Protein AF-A0A816EEU8-F1 (afdb_monomer)

Sequence (190 aa):
MITEEEISTEFSPQDNNNITINNNNDEKDQRRLSLLNDANYGIILCFLEKFRTILDLPKYSFQRLEDHLINYQERIPPRLIDFHFILLKRLSLAKNTQRDKFDSIITRFASRFDLNDADHLTT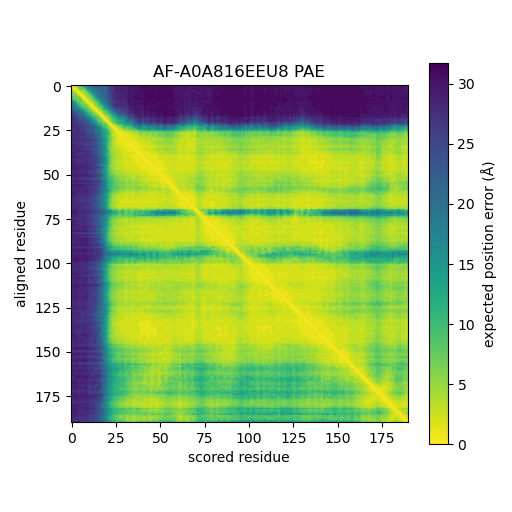TGYLQAEINVKIRILKNLLESHFDLNQTFTKTLADKSAREIKSIALGRDRFGVSYWLFVDTNCFVRL

Foldseek 3Di:
DDDDDDDDDDDDDDDPPDPDPPPVVVLLVVLLVVLLPDVLNVLVLLLCVQCCVVLVQDDDWPVNVSCQLRDLDPDRPVVVLVRLLSLCVLLVQCVPPDSVCSLVSLLVQLCVPDPVLSVQCVVQNSSRDRSVSVSVSSSVSSVVCCPRRPSSVVVVVPDDPVSRDQDFPDADPVRDTHHWRATPVRDIRD

InterPro domains:
  IPR028938 Remodeling and spacing factor 1-like [PTHR14296] (32-190)

Radius of gyration: 24.95 Å; Cα contacts (8 Å, |Δi|>4): 145; chains: 1; bounding box: 110×29×47 Å

Nearest PDB structures (foldseek):
  6dfk-assembly2_L  TM=2.050E-01  e=3.075E+00  Plasmodium falciparum 3D7

Solvent-accessible surface area (backbone atoms only — not comparable to full-atom values): 11776 Å² total; per-residue (Å²): 136,86,92,84,84,89,85,89,82,91,80,80,91,84,82,92,80,89,87,73,75,63,65,66,54,53,55,52,50,52,50,51,52,52,49,70,70,32,68,54,45,55,53,42,51,56,47,53,73,68,42,26,74,80,64,70,52,78,94,73,53,60,69,61,51,51,49,61,59,68,55,80,56,102,57,70,52,67,68,60,53,51,54,52,48,54,54,34,34,65,55,62,76,39,76,87,62,62,78,92,48,47,54,64,53,51,29,61,53,31,50,76,79,36,58,68,57,16,52,50,30,72,74,54,30,69,68,68,44,55,59,68,54,56,40,50,47,52,35,52,57,58,55,46,38,66,77,61,19,64,71,54,38,52,62,51,71,78,49,55,70,75,73,71,50,84,75,59,75,46,61,53,99,86,66,54,70,40,49,75,48,73,38,95,85,70,50,76,49,108

Organism: NCBI:txid433720

Mean predicted aligned error: 9.6 Å

Secondary structure (DSSP, 8-state):
-----------------SSSSHHHHHHHHHHHHHHHH-HHHHHHHHHHHHHTTTTT-----HHHHHHHHH---SS--HHHHHHHHHHHHHTTSSTT--GGGHHHHHHHHHTTT-HHHHHHHHHHHHHHS-HHHHHHHHHHHHHHHHHH-HHHHHHHHTS-HHHHSPPPSEE-TT--EE--EE-TT--EE-

pLDDT: mean 83.69, std 16.94, range [29.53, 96.81]

Structure (mmCIF, N/CA/C/O backbone):
data_AF-A0A816EEU8-F1
#
_entry.id   AF-A0A816EEU8-F1
#
loop_
_atom_site.group_PDB
_atom_site.id
_atom_site.type_symbol
_atom_site.label_atom_id
_atom_site.label_alt_id
_atom_site.label_comp_id
_atom_site.label_asym_id
_atom_site.label_entity_id
_atom_site.label_seq_id
_atom_site.pdbx_PDB_ins_code
_atom_site.Cartn_x
_atom_site.Cartn_y
_atom_site.Cartn_z
_atom_site.occupancy
_atom_site.B_iso_or_equiv
_atom_site.auth_seq_id
_atom_site.auth_comp_id
_atom_site.auth_asym_id
_atom_site.auth_atom_id
_atom_site.pdbx_PDB_model_num
ATOM 1 N N . MET A 1 1 ? -90.067 9.837 12.552 1.00 34.84 1 MET A N 1
ATOM 2 C CA . MET A 1 1 ? -90.304 8.410 12.828 1.00 34.84 1 MET A CA 1
ATOM 3 C C . MET A 1 1 ? -89.026 7.684 12.413 1.00 34.84 1 MET A C 1
ATOM 5 O O . MET A 1 1 ? -88.821 7.582 11.217 1.00 34.84 1 MET A O 1
ATOM 9 N N . ILE A 1 2 ? -88.194 7.312 13.412 1.00 35.53 2 ILE A N 1
ATOM 10 C CA . ILE A 1 2 ? -87.097 6.297 13.419 1.00 35.53 2 ILE A CA 1
ATOM 11 C C . ILE A 1 2 ? -85.857 6.647 12.543 1.00 35.53 2 ILE A C 1
ATOM 13 O O . ILE A 1 2 ? -85.990 6.669 11.329 1.00 35.53 2 ILE A O 1
ATOM 17 N N . THR A 1 3 ? -84.742 7.226 13.038 1.00 41.31 3 THR A N 1
ATOM 18 C CA . THR A 1 3 ? -83.569 6.754 13.851 1.00 41.31 3 THR A CA 1
ATOM 19 C C . THR A 1 3 ? -82.636 5.736 13.184 1.00 41.31 3 THR A C 1
ATOM 21 O O . THR A 1 3 ? -83.101 4.649 12.881 1.00 41.31 3 THR A O 1
ATOM 24 N N . GLU A 1 4 ? -81.340 6.078 13.091 1.00 36.84 4 GLU A N 1
ATOM 25 C CA . GLU A 1 4 ? -80.133 5.209 13.097 1.00 36.84 4 GLU A CA 1
ATOM 26 C C . GLU A 1 4 ? -78.914 6.163 13.240 1.00 36.84 4 GLU A C 1
ATOM 28 O O . GLU A 1 4 ? -78.708 7.017 12.382 1.00 36.84 4 GLU A O 1
ATOM 33 N N . GLU A 1 5 ? -78.401 6.423 14.448 1.00 37.78 5 GLU A N 1
ATOM 34 C CA . GLU A 1 5 ? -77.335 5.729 15.211 1.00 37.78 5 GLU A CA 1
ATOM 35 C C . GLU A 1 5 ? -75.900 5.854 14.648 1.00 37.78 5 GLU A C 1
ATOM 37 O O . GLU A 1 5 ? -75.622 5.598 13.481 1.00 37.78 5 GLU A O 1
ATOM 42 N N . GLU A 1 6 ? -75.006 6.310 15.534 1.00 42.06 6 GLU A N 1
ATOM 43 C CA . GLU A 1 6 ? -73.567 6.554 15.373 1.00 42.06 6 GLU A CA 1
ATOM 44 C C . GLU A 1 6 ? -72.758 5.266 15.133 1.00 42.06 6 GLU A C 1
ATOM 46 O O . GLU A 1 6 ? -73.161 4.205 15.591 1.00 42.06 6 GLU A O 1
ATOM 51 N N . ILE A 1 7 ? -71.562 5.386 14.533 1.00 35.53 7 ILE A N 1
ATOM 52 C CA . ILE A 1 7 ? -70.296 4.801 15.033 1.00 35.53 7 ILE A CA 1
ATOM 53 C C . ILE A 1 7 ? -69.118 5.510 14.342 1.00 35.53 7 ILE A C 1
ATOM 55 O O . ILE A 1 7 ? -68.983 5.537 13.120 1.00 35.53 7 ILE A O 1
ATOM 59 N N . SER A 1 8 ? -68.254 6.086 15.169 1.00 38.91 8 SER A N 1
ATOM 60 C CA . SER A 1 8 ? -66.942 6.654 14.870 1.00 38.91 8 SER A CA 1
ATOM 61 C C . SER A 1 8 ? -65.874 5.558 14.802 1.00 38.91 8 SER A C 1
ATOM 63 O O . SER A 1 8 ? -65.833 4.689 15.671 1.00 38.91 8 SER A O 1
ATOM 65 N N . THR A 1 9 ? -64.935 5.625 13.851 1.00 32.19 9 THR A N 1
ATOM 66 C CA . THR A 1 9 ? -63.569 5.104 14.068 1.00 32.19 9 THR A CA 1
ATOM 67 C C . THR A 1 9 ? -62.560 5.753 13.118 1.00 32.19 9 THR A C 1
ATOM 69 O O . THR A 1 9 ? -62.764 5.820 11.909 1.00 32.19 9 THR A O 1
ATOM 72 N N . GLU A 1 10 ? -61.479 6.260 13.705 1.00 37.38 10 GLU A N 1
ATOM 73 C CA . GLU A 1 10 ? -60.307 6.866 13.072 1.00 37.38 10 GLU A CA 1
ATOM 74 C C . GLU A 1 10 ? -59.596 5.901 12.108 1.00 37.38 10 GLU A C 1
ATOM 76 O O . GLU A 1 10 ? -59.421 4.722 12.418 1.00 37.38 10 GLU A O 1
ATOM 81 N N . PHE A 1 11 ? -59.082 6.413 10.984 1.00 29.53 11 PHE A N 1
ATOM 82 C CA . PHE A 1 11 ? -58.001 5.747 10.254 1.00 29.53 11 PHE A CA 1
ATOM 83 C C . PHE A 1 11 ? -56.916 6.762 9.886 1.00 29.53 11 PHE A C 1
ATOM 85 O O . PHE A 1 11 ? -57.108 7.667 9.075 1.00 29.53 11 PHE A O 1
ATOM 92 N N . SER A 1 12 ? -55.785 6.619 10.568 1.00 31.69 12 SER A N 1
ATOM 93 C CA . SER A 1 12 ? -54.560 7.397 10.404 1.00 31.69 12 SER A CA 1
ATOM 94 C C . SER A 1 12 ? -53.861 7.039 9.083 1.00 31.69 12 SER A C 1
ATOM 96 O O . SER A 1 12 ? -53.808 5.853 8.750 1.00 31.69 12 SER A O 1
ATOM 98 N N . PRO A 1 13 ? -53.272 7.989 8.334 1.00 36.00 13 PRO A N 1
ATOM 99 C CA . PRO A 1 13 ? -52.391 7.649 7.228 1.00 36.00 13 PRO A CA 1
ATOM 100 C C . PRO A 1 13 ? -50.996 7.317 7.778 1.00 36.00 13 PRO A C 1
ATOM 102 O O . PRO A 1 13 ? -50.166 8.196 8.005 1.00 36.00 13 PRO A O 1
ATOM 105 N N . GLN A 1 14 ? -50.737 6.029 8.001 1.00 43.41 14 GLN A N 1
ATOM 106 C CA . GLN A 1 14 ? -49.378 5.493 8.003 1.00 43.41 14 GLN A CA 1
ATOM 107 C C . GLN A 1 14 ? -49.016 5.161 6.557 1.00 43.41 14 GLN A C 1
ATOM 109 O O . GLN A 1 14 ? -49.711 4.364 5.943 1.00 43.41 14 GLN A O 1
ATOM 114 N N . ASP A 1 15 ? -47.980 5.815 6.028 1.00 35.22 15 ASP A N 1
ATOM 115 C CA . ASP A 1 15 ? -46.942 5.198 5.185 1.00 35.22 15 ASP A CA 1
ATOM 116 C C . ASP A 1 15 ? -45.857 6.242 4.875 1.00 35.22 15 ASP A C 1
ATOM 118 O O . ASP A 1 15 ? -45.647 6.692 3.750 1.00 35.22 15 ASP A O 1
ATOM 122 N N . ASN A 1 16 ? -45.145 6.648 5.929 1.00 43.22 16 ASN A N 1
ATOM 123 C CA . ASN A 1 16 ? -43.887 7.383 5.829 1.00 43.22 16 ASN A CA 1
ATOM 124 C C . ASN A 1 16 ? -42.737 6.370 5.908 1.00 43.22 16 ASN A C 1
ATOM 126 O O . ASN A 1 16 ? -42.118 6.202 6.950 1.00 43.22 16 ASN A O 1
ATOM 130 N N . ASN A 1 17 ? -42.466 5.660 4.816 1.00 47.38 17 ASN A N 1
ATOM 131 C CA . ASN A 1 17 ? -41.278 4.815 4.693 1.00 47.38 17 ASN A CA 1
ATOM 132 C C . ASN A 1 17 ? -40.818 4.820 3.238 1.00 47.38 17 ASN A C 1
ATOM 134 O O . ASN A 1 17 ? -41.269 3.972 2.481 1.00 47.38 17 ASN A O 1
ATOM 138 N N . ASN A 1 18 ? -39.970 5.785 2.845 1.00 48.00 18 ASN A N 1
ATOM 139 C CA . ASN A 1 18 ? -39.032 5.650 1.709 1.00 48.00 18 ASN A CA 1
ATOM 140 C C . ASN A 1 18 ? -38.071 6.849 1.520 1.00 48.00 18 ASN A C 1
ATOM 142 O O . ASN A 1 18 ? -37.819 7.273 0.397 1.00 48.00 18 ASN A O 1
ATOM 146 N N . ILE A 1 19 ? -37.481 7.408 2.588 1.00 43.41 19 ILE A N 1
ATOM 147 C CA . ILE A 1 19 ? -36.414 8.428 2.446 1.00 43.41 19 ILE A CA 1
ATOM 148 C C . ILE A 1 19 ? -35.339 8.242 3.529 1.00 43.41 19 ILE A C 1
ATOM 150 O O . ILE A 1 19 ? -35.184 9.061 4.428 1.00 43.41 19 ILE A O 1
ATOM 154 N N . THR A 1 20 ? -34.599 7.132 3.512 1.00 43.56 20 THR A N 1
ATOM 155 C CA . THR A 1 20 ? -33.379 7.004 4.352 1.00 43.56 20 THR A CA 1
ATOM 156 C C . THR A 1 20 ? -32.271 6.162 3.704 1.00 43.56 20 THR A C 1
ATOM 158 O O . THR A 1 20 ? -31.130 6.200 4.147 1.00 43.56 20 THR A O 1
ATOM 161 N N . ILE A 1 21 ? -32.545 5.448 2.607 1.00 49.25 21 ILE A N 1
ATOM 162 C CA . ILE A 1 21 ? -31.581 4.502 2.014 1.00 49.25 21 ILE A CA 1
ATOM 163 C C . ILE A 1 21 ? -30.596 5.180 1.032 1.00 49.25 21 ILE A C 1
ATOM 165 O O . ILE A 1 21 ? -29.512 4.651 0.802 1.00 49.25 21 ILE A O 1
ATOM 169 N N . ASN A 1 22 ? -30.900 6.376 0.511 1.00 54.47 22 ASN A N 1
ATOM 170 C CA . ASN A 1 22 ? -30.077 7.007 -0.537 1.00 54.47 22 ASN A CA 1
ATOM 171 C C . ASN A 1 22 ? -28.782 7.665 -0.017 1.00 54.47 22 ASN A C 1
ATOM 173 O O . ASN A 1 22 ? -27.733 7.504 -0.633 1.00 54.47 22 ASN A O 1
ATOM 177 N N . ASN A 1 23 ? -28.803 8.293 1.164 1.00 60.94 23 ASN A N 1
ATOM 178 C CA . ASN A 1 23 ? -27.672 9.110 1.636 1.00 60.94 23 ASN A CA 1
ATOM 179 C C . ASN A 1 23 ? -26.372 8.315 1.875 1.00 60.94 23 ASN A C 1
ATOM 181 O O . ASN A 1 23 ? -25.281 8.812 1.604 1.00 60.94 23 ASN A O 1
ATOM 185 N N . ASN A 1 24 ? -26.473 7.073 2.361 1.00 64.62 24 ASN A N 1
ATOM 186 C CA . ASN A 1 24 ? -25.295 6.267 2.707 1.00 64.62 24 ASN A CA 1
ATOM 187 C C . ASN A 1 24 ? -24.558 5.726 1.472 1.00 64.62 24 ASN A C 1
ATOM 189 O O . ASN A 1 24 ? -23.343 5.521 1.516 1.00 64.62 24 ASN A O 1
ATOM 193 N N . ASN A 1 25 ? -25.285 5.470 0.381 1.00 73.81 25 ASN A N 1
ATOM 194 C CA . ASN A 1 25 ? -24.682 5.005 -0.866 1.00 73.81 25 ASN A CA 1
ATOM 195 C C . ASN A 1 25 ? -23.964 6.159 -1.574 1.00 73.81 25 ASN A C 1
ATOM 197 O O . ASN A 1 25 ? -22.818 5.990 -1.986 1.00 73.81 25 ASN A O 1
ATOM 201 N N . ASP A 1 26 ? -24.573 7.346 -1.586 1.00 79.38 26 ASP A N 1
ATOM 202 C CA . ASP A 1 26 ? -23.989 8.541 -2.196 1.00 79.38 26 ASP A CA 1
ATOM 203 C C . ASP A 1 26 ? -22.6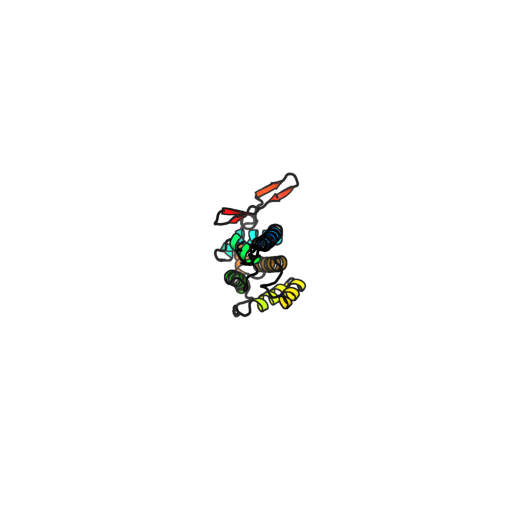66 8.951 -1.519 1.00 79.38 26 ASP A C 1
ATOM 205 O O . ASP A 1 26 ? -21.675 9.235 -2.194 1.00 79.38 26 ASP A O 1
ATOM 209 N N . GLU A 1 27 ? -22.594 8.918 -0.182 1.00 83.06 27 GLU A N 1
ATOM 210 C CA . GLU A 1 27 ? -21.359 9.225 0.561 1.00 83.06 27 GLU A CA 1
ATOM 211 C C . GLU A 1 27 ? -20.248 8.197 0.283 1.00 83.06 27 GLU A C 1
ATOM 213 O O . GLU A 1 27 ? -19.070 8.540 0.123 1.00 83.06 27 GLU A O 1
ATOM 218 N N . LYS A 1 28 ? -20.611 6.914 0.200 1.00 83.81 28 LYS A N 1
ATOM 219 C CA . LYS A 1 28 ? -19.666 5.838 -0.106 1.00 83.81 28 LYS A CA 1
ATOM 220 C C . LYS A 1 28 ? -19.107 5.971 -1.522 1.00 83.81 28 LYS A C 1
ATOM 222 O O . LYS A 1 28 ? -17.900 5.791 -1.710 1.00 83.81 28 LYS A O 1
ATOM 227 N N . ASP A 1 29 ? -19.950 6.310 -2.489 1.00 86.62 29 ASP A N 1
ATOM 228 C CA . ASP A 1 29 ? -19.544 6.513 -3.877 1.00 86.62 29 ASP A CA 1
ATOM 229 C C . ASP A 1 29 ? -18.641 7.742 -4.015 1.00 86.62 29 ASP A C 1
ATOM 231 O O . ASP A 1 29 ? -17.587 7.658 -4.647 1.00 86.62 29 ASP A O 1
ATOM 235 N N . GLN A 1 30 ? -18.952 8.844 -3.324 1.00 87.75 30 GLN A N 1
ATOM 236 C CA . GLN A 1 30 ? -18.072 10.018 -3.255 1.00 87.75 30 GLN A CA 1
ATOM 237 C C . GLN A 1 30 ? -16.694 9.681 -2.672 1.00 87.75 30 GLN A C 1
ATOM 239 O O . GLN A 1 30 ? -15.667 10.087 -3.219 1.00 87.75 30 GLN A O 1
ATOM 244 N N . ARG A 1 31 ? -16.636 8.889 -1.595 1.00 88.38 31 ARG A N 1
ATOM 245 C CA . ARG A 1 31 ? -15.360 8.430 -1.022 1.00 88.38 31 ARG A CA 1
ATOM 246 C C . ARG A 1 31 ? -14.589 7.528 -1.974 1.00 88.38 31 ARG A C 1
ATOM 248 O O . ARG A 1 31 ? -13.366 7.635 -2.046 1.00 88.38 31 ARG A O 1
ATOM 255 N N . ARG A 1 32 ? -15.282 6.658 -2.714 1.00 90.44 32 ARG A N 1
ATOM 256 C CA . ARG A 1 32 ? -14.646 5.815 -3.729 1.00 90.44 32 ARG A CA 1
ATOM 257 C C . ARG A 1 32 ? -14.065 6.655 -4.860 1.00 90.44 32 ARG A C 1
ATOM 259 O O . ARG A 1 32 ? -12.933 6.409 -5.254 1.00 90.44 32 ARG A O 1
ATOM 266 N N . LEU A 1 33 ? -14.789 7.667 -5.330 1.00 90.00 33 LEU A N 1
ATOM 267 C CA . LEU A 1 33 ? -14.281 8.613 -6.324 1.00 90.00 33 LEU A CA 1
ATOM 268 C C . LEU A 1 33 ? -13.057 9.374 -5.804 1.00 90.00 33 LEU A C 1
ATOM 270 O O . LEU A 1 33 ? -12.072 9.496 -6.526 1.00 90.00 33 LEU A O 1
ATOM 274 N N . SER A 1 34 ? -13.080 9.819 -4.545 1.00 90.88 34 SER A N 1
ATOM 275 C CA . SER A 1 34 ? -11.926 10.462 -3.904 1.00 90.88 34 SER A CA 1
ATOM 276 C C . SER A 1 34 ? -10.700 9.540 -3.872 1.00 90.88 34 SER A C 1
ATOM 278 O O . SER A 1 34 ? -9.619 9.946 -4.287 1.00 90.88 34 SER A O 1
ATOM 280 N N . LEU A 1 35 ? -10.878 8.270 -3.478 1.00 92.31 35 LEU A N 1
ATOM 281 C CA . LEU A 1 35 ? -9.816 7.256 -3.485 1.00 92.31 35 LEU A CA 1
ATOM 282 C C . LEU A 1 35 ? -9.227 7.040 -4.882 1.00 92.31 35 LEU A C 1
ATOM 284 O O . LEU A 1 35 ? -8.010 7.008 -5.035 1.00 92.31 35 LEU A O 1
ATOM 288 N N . LEU A 1 36 ? -10.086 6.852 -5.888 1.00 90.62 36 LEU A N 1
ATOM 289 C CA . LEU A 1 36 ? -9.656 6.560 -7.257 1.00 90.62 36 LEU A CA 1
ATOM 290 C C . LEU A 1 36 ? -8.943 7.752 -7.908 1.00 90.62 36 LEU A C 1
ATOM 292 O O . LEU A 1 36 ? -8.070 7.544 -8.743 1.00 90.62 36 LEU A O 1
ATOM 296 N N . ASN A 1 37 ? -9.271 8.977 -7.493 1.00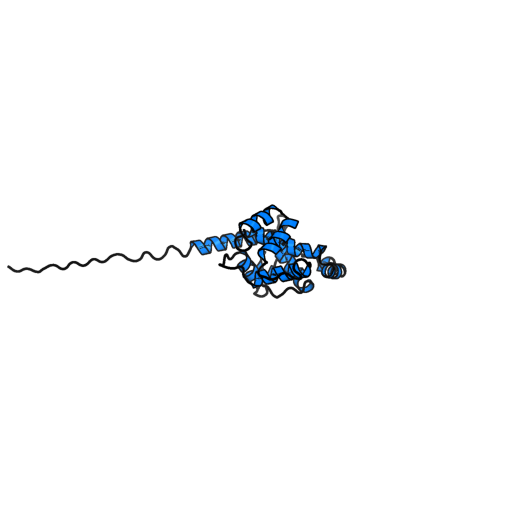 90.19 37 ASN A N 1
ATOM 297 C CA . ASN A 1 37 ? -8.620 10.196 -7.969 1.00 90.19 37 ASN A CA 1
ATOM 298 C C . ASN A 1 37 ? -7.342 10.559 -7.187 1.00 90.19 37 ASN A C 1
ATOM 300 O O . ASN A 1 37 ? -6.640 11.494 -7.577 1.00 90.19 37 ASN A O 1
ATOM 304 N N . ASP A 1 38 ? -7.016 9.857 -6.095 1.00 91.94 38 ASP A N 1
ATOM 305 C CA . ASP A 1 38 ? -5.800 10.114 -5.322 1.00 91.94 38 ASP A CA 1
ATOM 306 C C . ASP A 1 38 ? -4.573 9.491 -6.013 1.00 91.94 38 ASP A C 1
ATOM 308 O O . ASP A 1 38 ? -4.450 8.272 -6.166 1.00 91.94 38 ASP A O 1
ATOM 312 N N . ALA A 1 39 ? -3.603 10.330 -6.383 1.00 91.44 39 ALA A N 1
ATOM 313 C CA . ALA A 1 39 ? -2.357 9.890 -7.007 1.00 91.44 39 ALA A CA 1
ATOM 314 C C . ALA A 1 39 ? -1.564 8.891 -6.140 1.00 91.44 39 ALA A C 1
ATOM 316 O O . ALA A 1 39 ? -0.921 7.978 -6.667 1.00 91.44 39 ALA A O 1
ATOM 317 N N . ASN A 1 40 ? -1.630 9.012 -4.810 1.00 94.75 40 ASN A N 1
ATOM 318 C CA . ASN A 1 40 ? -0.984 8.079 -3.888 1.00 94.75 40 ASN A CA 1
ATOM 319 C C . ASN A 1 40 ? -1.585 6.676 -4.004 1.00 94.75 40 ASN A C 1
ATOM 321 O O . ASN A 1 40 ? -0.865 5.687 -3.865 1.00 94.75 40 ASN A O 1
ATOM 325 N N . TYR A 1 41 ? -2.882 6.567 -4.303 1.00 94.50 41 TYR A N 1
ATOM 326 C CA . TYR A 1 41 ? -3.511 5.275 -4.540 1.00 94.50 41 TYR A CA 1
ATOM 327 C C . TYR A 1 41 ? -2.988 4.618 -5.825 1.00 94.50 41 TYR A C 1
ATOM 329 O O . TYR A 1 41 ? -2.675 3.426 -5.822 1.00 94.50 41 TYR A O 1
ATOM 337 N N . GLY A 1 42 ? -2.762 5.397 -6.887 1.00 92.06 42 GLY A N 1
ATOM 338 C CA . GLY A 1 42 ? -2.091 4.917 -8.101 1.00 92.06 42 GLY A CA 1
ATOM 339 C C . GLY A 1 42 ? -0.684 4.360 -7.833 1.00 92.06 42 GLY A C 1
ATOM 340 O O . GLY A 1 42 ? -0.318 3.307 -8.360 1.00 92.06 42 GLY A O 1
ATOM 341 N N . ILE A 1 43 ? 0.088 5.003 -6.948 1.00 92.69 43 ILE A N 1
ATOM 342 C CA . ILE A 1 43 ? 1.408 4.509 -6.512 1.00 92.69 43 ILE A CA 1
ATOM 343 C C . ILE A 1 43 ? 1.273 3.166 -5.783 1.00 92.69 43 ILE A C 1
ATOM 345 O O . ILE A 1 43 ? 2.033 2.237 -6.062 1.00 92.69 43 ILE A O 1
ATOM 349 N N . ILE A 1 44 ? 0.282 3.033 -4.895 1.00 94.75 44 ILE A N 1
ATOM 350 C CA . ILE A 1 44 ? -0.012 1.773 -4.199 1.00 94.75 44 ILE A CA 1
ATOM 351 C C . ILE A 1 44 ? -0.329 0.664 -5.210 1.00 94.75 44 ILE A C 1
ATOM 353 O O . ILE A 1 44 ? 0.255 -0.416 -5.126 1.00 94.75 44 ILE A O 1
ATOM 357 N N . LEU A 1 45 ? -1.210 0.916 -6.183 1.00 93.31 45 LEU A N 1
ATOM 358 C CA . LEU A 1 45 ? -1.565 -0.065 -7.215 1.00 93.31 45 LEU A CA 1
ATOM 359 C C . LEU A 1 45 ? -0.342 -0.512 -8.023 1.00 93.31 45 LEU A C 1
ATOM 361 O O . LEU A 1 45 ? -0.087 -1.711 -8.145 1.00 93.31 45 LEU A O 1
ATOM 365 N N . CYS A 1 46 ? 0.454 0.449 -8.489 1.00 91.81 46 CYS A N 1
ATOM 366 C CA . CYS A 1 46 ? 1.693 0.213 -9.223 1.00 91.81 46 CYS A CA 1
ATOM 367 C C . CYS A 1 46 ? 2.677 -0.653 -8.425 1.00 91.81 46 CYS A C 1
ATOM 369 O O . CYS A 1 46 ? 3.239 -1.626 -8.939 1.00 91.81 46 CYS A O 1
ATOM 371 N N . PHE A 1 47 ? 2.840 -0.348 -7.138 1.00 93.31 47 PHE A N 1
ATOM 372 C CA . PHE A 1 47 ? 3.706 -1.115 -6.258 1.00 93.31 47 PHE A CA 1
ATOM 373 C C . PHE A 1 47 ? 3.216 -2.558 -6.098 1.00 93.31 47 PHE A C 1
ATOM 375 O O . PHE A 1 47 ? 3.998 -3.504 -6.202 1.00 93.31 47 PHE A O 1
ATOM 382 N N . LEU A 1 48 ? 1.920 -2.746 -5.845 1.00 92.62 48 LEU A N 1
ATOM 383 C CA . LEU A 1 48 ? 1.336 -4.070 -5.642 1.00 92.62 48 LEU A CA 1
ATOM 384 C C . LEU A 1 48 ? 1.368 -4.921 -6.911 1.00 92.62 48 LEU A C 1
ATOM 386 O O . LEU A 1 48 ? 1.542 -6.133 -6.821 1.00 92.62 48 LEU A O 1
ATOM 390 N N . GLU A 1 49 ? 1.231 -4.323 -8.087 1.00 90.12 49 GLU A N 1
ATOM 391 C CA . GLU A 1 49 ? 1.359 -5.052 -9.345 1.00 90.12 49 GLU A CA 1
ATOM 392 C C . GLU A 1 49 ? 2.789 -5.579 -9.548 1.00 90.12 49 GLU A C 1
ATOM 394 O O . GLU A 1 49 ? 2.983 -6.749 -9.883 1.00 90.12 49 GLU A O 1
ATOM 399 N N . LYS A 1 50 ? 3.803 -4.743 -9.293 1.00 89.50 50 LYS A N 1
ATOM 400 C CA . LYS A 1 50 ? 5.208 -5.068 -9.585 1.00 89.50 50 LYS A CA 1
ATOM 401 C C . LYS A 1 50 ? 5.907 -5.878 -8.502 1.00 89.50 50 LYS A C 1
ATOM 403 O O . LYS A 1 50 ? 6.673 -6.791 -8.807 1.00 89.50 50 LYS A O 1
ATOM 408 N N . PHE A 1 51 ? 5.676 -5.538 -7.239 1.00 91.50 51 PHE A N 1
ATOM 409 C CA . PHE A 1 51 ? 6.545 -5.962 -6.138 1.00 91.50 51 PHE A CA 1
ATOM 410 C C . PHE A 1 51 ? 5.893 -6.950 -5.181 1.00 91.50 51 PHE A C 1
ATOM 412 O O . PHE A 1 51 ? 6.578 -7.517 -4.331 1.00 91.50 51 PHE A O 1
ATOM 419 N N . ARG A 1 52 ? 4.595 -7.227 -5.326 1.00 90.56 52 ARG A N 1
ATOM 420 C CA . ARG A 1 52 ? 3.877 -8.149 -4.437 1.00 90.56 52 ARG A CA 1
ATOM 421 C C . ARG A 1 52 ? 4.498 -9.539 -4.381 1.00 90.56 52 ARG A C 1
ATOM 423 O O . ARG A 1 52 ? 4.565 -10.106 -3.298 1.00 90.56 52 ARG A O 1
ATOM 430 N N . THR A 1 53 ? 4.922 -10.095 -5.513 1.00 89.31 53 THR A N 1
ATOM 431 C CA . THR A 1 53 ? 5.533 -11.435 -5.565 1.00 89.31 53 THR A CA 1
ATOM 432 C C . THR A 1 53 ? 6.917 -11.448 -4.925 1.00 89.31 53 THR A C 1
ATOM 434 O O . THR A 1 53 ? 7.247 -12.381 -4.205 1.00 89.31 53 THR A O 1
ATOM 437 N N . ILE A 1 54 ? 7.695 -10.381 -5.114 1.00 89.56 54 ILE A N 1
ATOM 438 C CA . ILE A 1 54 ? 9.032 -10.219 -4.524 1.00 89.56 54 ILE A CA 1
ATOM 439 C C . ILE A 1 54 ? 8.924 -10.073 -3.000 1.00 89.56 54 ILE A C 1
ATOM 441 O O . ILE A 1 54 ? 9.701 -10.652 -2.245 1.00 89.56 54 ILE A O 1
ATOM 445 N N . LEU A 1 55 ? 7.917 -9.335 -2.535 1.00 88.88 55 LEU A N 1
ATOM 446 C CA . LEU A 1 55 ? 7.576 -9.207 -1.123 1.00 88.88 55 LEU A CA 1
ATOM 447 C C . LEU A 1 55 ? 6.654 -10.317 -0.627 1.00 88.88 55 LEU A C 1
ATOM 449 O O . LEU A 1 55 ? 6.131 -10.163 0.470 1.00 88.88 55 LEU A O 1
ATOM 453 N N . ASP A 1 56 ? 6.438 -11.388 -1.398 1.00 88.12 56 ASP A N 1
ATOM 454 C CA . ASP A 1 56 ? 5.615 -12.548 -1.035 1.00 88.12 56 ASP A CA 1
ATOM 455 C C . ASP A 1 56 ? 4.366 -12.149 -0.207 1.00 88.12 56 ASP A C 1
ATOM 457 O O . ASP A 1 56 ? 4.111 -12.598 0.915 1.00 88.12 56 ASP A O 1
ATOM 461 N N . LEU A 1 57 ? 3.643 -11.150 -0.731 1.00 88.94 57 LEU A N 1
ATOM 462 C CA . LEU A 1 57 ? 2.457 -10.584 -0.101 1.00 88.94 57 LEU A CA 1
ATOM 463 C C . LEU A 1 57 ? 1.225 -11.387 -0.523 1.00 88.94 57 LEU A C 1
ATOM 465 O O . LEU A 1 57 ? 1.048 -11.686 -1.712 1.00 88.94 57 LEU A O 1
ATOM 469 N N . PRO A 1 58 ? 0.298 -11.666 0.409 1.00 86.38 58 PRO A N 1
ATOM 470 C CA . PRO A 1 58 ? -0.869 -12.472 0.106 1.00 86.38 58 PRO A CA 1
ATOM 471 C C . PRO A 1 58 ? -1.729 -11.839 -0.991 1.00 86.38 58 PRO A C 1
ATOM 473 O O . PRO A 1 58 ? -1.899 -10.619 -1.047 1.00 86.38 58 PRO A O 1
ATOM 476 N N . LYS A 1 59 ? -2.335 -12.713 -1.806 1.00 85.00 59 LYS A N 1
ATOM 477 C CA . LYS A 1 59 ? -3.665 -12.564 -2.429 1.00 85.00 59 LYS A CA 1
ATOM 478 C C . LYS A 1 59 ? -4.542 -11.475 -1.789 1.00 85.00 59 LYS A C 1
ATOM 480 O O . LYS A 1 59 ? -5.083 -11.712 -0.719 1.00 85.00 59 LYS A O 1
ATOM 485 N N . TYR A 1 60 ? -4.726 -10.321 -2.406 1.00 86.81 60 TYR A N 1
ATOM 486 C CA . TYR A 1 60 ? -5.530 -9.190 -1.945 1.00 86.81 60 TYR A CA 1
ATOM 487 C C . TYR A 1 60 ? -5.922 -8.410 -3.196 1.00 86.81 60 TYR A C 1
ATOM 489 O O . TYR A 1 60 ? -5.072 -7.766 -3.811 1.00 86.81 60 TYR A O 1
ATOM 497 N N . SER A 1 61 ? -7.166 -8.617 -3.620 1.00 88.44 61 SER A N 1
ATOM 498 C CA . SER A 1 61 ? -7.802 -7.931 -4.745 1.00 88.44 61 SER A CA 1
ATOM 499 C C . SER A 1 61 ? -7.903 -6.440 -4.448 1.00 88.44 61 SER A C 1
ATOM 501 O O . SER A 1 61 ? -8.260 -6.076 -3.321 1.00 88.44 61 SER A O 1
ATOM 503 N N . PHE A 1 62 ? -7.673 -5.606 -5.453 1.00 90.75 62 PHE A N 1
ATOM 504 C CA . PHE A 1 62 ? -7.784 -4.156 -5.345 1.00 90.75 62 PHE A CA 1
ATOM 505 C C . PHE A 1 62 ? -9.185 -3.739 -4.908 1.00 90.75 62 PHE A C 1
ATOM 507 O O . PHE A 1 62 ? -9.305 -2.939 -3.991 1.00 90.75 62 PHE A O 1
ATOM 514 N N . GLN A 1 63 ? -10.233 -4.398 -5.416 1.00 89.81 63 GLN A N 1
ATOM 515 C CA . GLN A 1 63 ? -11.614 -4.088 -5.022 1.00 89.81 63 GLN A CA 1
ATOM 516 C C . GLN A 1 63 ? -11.828 -4.224 -3.509 1.00 89.81 63 GLN A C 1
ATOM 518 O O . GLN A 1 63 ? -12.347 -3.317 -2.869 1.00 89.81 63 GLN A O 1
ATOM 523 N N . ARG A 1 64 ? -11.371 -5.336 -2.917 1.00 90.50 64 ARG A N 1
ATOM 524 C CA . ARG A 1 64 ? -11.469 -5.538 -1.462 1.00 90.50 64 ARG A CA 1
ATOM 525 C C . ARG A 1 64 ? -10.586 -4.579 -0.674 1.00 90.50 64 ARG A C 1
ATOM 527 O O . ARG A 1 64 ? -10.934 -4.251 0.453 1.00 90.50 64 ARG A O 1
ATOM 534 N N . LEU A 1 65 ? -9.430 -4.191 -1.214 1.00 91.94 65 LEU A N 1
ATOM 535 C CA . LEU A 1 65 ? -8.577 -3.195 -0.572 1.00 91.94 65 LEU A CA 1
ATOM 536 C C . LEU A 1 65 ? -9.290 -1.838 -0.533 1.00 91.94 65 LEU A C 1
ATOM 538 O O . LEU A 1 65 ? -9.355 -1.241 0.533 1.00 91.94 65 LEU A O 1
ATOM 542 N N . GLU A 1 66 ? -9.874 -1.403 -1.652 1.00 92.44 66 GLU A N 1
ATOM 543 C CA . GLU A 1 66 ? -10.699 -0.189 -1.742 1.00 92.44 66 GLU A CA 1
ATOM 544 C C . GLU A 1 66 ? -11.841 -0.244 -0.725 1.00 92.44 66 GLU A C 1
ATOM 546 O O . GLU A 1 66 ? -11.983 0.658 0.095 1.00 92.44 66 GLU A O 1
ATOM 551 N N . ASP A 1 67 ? -12.596 -1.346 -0.704 1.00 91.19 67 ASP A N 1
ATOM 552 C CA . ASP A 1 67 ? -13.706 -1.523 0.232 1.00 91.19 67 ASP A CA 1
ATOM 553 C C . ASP A 1 67 ? -13.235 -1.449 1.691 1.00 91.19 67 ASP A C 1
ATOM 555 O O . ASP A 1 67 ? -13.880 -0.810 2.517 1.00 91.19 67 ASP A O 1
ATOM 559 N N . HIS A 1 68 ? -12.103 -2.065 2.036 1.00 92.19 68 HIS A N 1
ATOM 56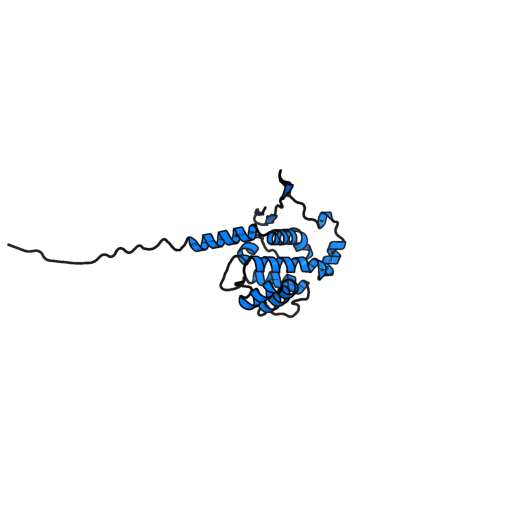0 C CA . HIS A 1 68 ? -11.571 -2.013 3.399 1.00 92.19 68 HIS A CA 1
ATOM 561 C C . HIS A 1 68 ? -10.981 -0.648 3.784 1.00 92.19 68 HIS A C 1
ATOM 563 O O . HIS A 1 68 ? -10.915 -0.354 4.974 1.00 92.19 68 HIS A O 1
ATOM 569 N N . LEU A 1 69 ? -10.549 0.171 2.820 1.00 91.56 69 LEU A N 1
ATOM 570 C CA . LEU A 1 69 ? -10.072 1.536 3.069 1.00 91.56 69 LEU A CA 1
ATOM 571 C C . LEU A 1 69 ? -11.233 2.532 3.221 1.00 91.56 69 LEU A C 1
ATOM 573 O O . LEU A 1 69 ? -11.148 3.435 4.052 1.00 91.56 69 LEU A O 1
ATOM 577 N N . ILE A 1 70 ? -12.306 2.354 2.439 1.00 89.94 70 ILE A N 1
ATOM 578 C CA . ILE A 1 70 ? -13.477 3.246 2.401 1.00 89.94 70 ILE A CA 1
ATOM 579 C C . ILE A 1 70 ? -14.471 2.944 3.526 1.00 89.94 70 ILE A C 1
ATOM 581 O O . ILE A 1 70 ? -15.083 3.864 4.067 1.00 89.94 70 ILE A O 1
ATOM 585 N N . ASN A 1 71 ? -14.693 1.667 3.853 1.00 80.31 71 ASN A N 1
ATOM 586 C CA . ASN A 1 71 ? -15.770 1.292 4.764 1.00 80.31 71 ASN A CA 1
ATOM 587 C C . ASN A 1 71 ? -15.437 1.660 6.217 1.00 80.31 71 ASN A C 1
ATOM 589 O O . ASN A 1 71 ? -14.485 1.147 6.807 1.00 80.31 71 ASN A O 1
ATOM 593 N N . TYR A 1 72 ? -16.318 2.452 6.820 1.00 66.88 72 TYR A N 1
ATOM 594 C CA . TYR A 1 72 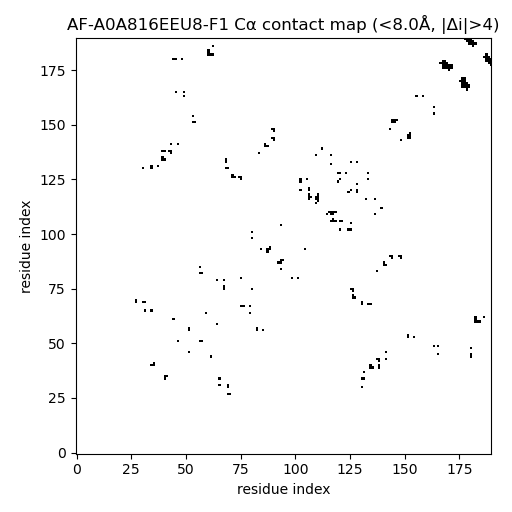? -16.374 2.685 8.258 1.00 66.88 72 TYR A CA 1
ATOM 595 C C . TYR A 1 72 ? -17.233 1.588 8.891 1.00 66.88 72 TYR A C 1
ATOM 597 O O . TYR A 1 72 ? -18.440 1.727 9.054 1.00 66.88 72 TYR A O 1
ATOM 605 N N . GLN A 1 73 ? -16.623 0.437 9.163 1.00 72.19 73 GLN A N 1
ATOM 606 C CA . GLN A 1 73 ? -17.244 -0.581 10.014 1.00 72.19 73 GLN A CA 1
ATOM 607 C C . GLN A 1 73 ? -16.976 -0.248 11.489 1.00 72.19 73 GLN A C 1
ATOM 609 O O . GLN A 1 73 ? -16.110 0.563 11.796 1.00 72.19 73 GLN A O 1
ATOM 614 N N . GLU A 1 74 ? -17.655 -0.916 12.422 1.00 81.25 74 GLU A N 1
ATOM 615 C CA . GLU A 1 74 ? -17.359 -0.794 13.865 1.00 81.25 74 GLU A CA 1
ATOM 616 C C . GLU A 1 74 ? -15.925 -1.225 14.224 1.00 81.25 74 GLU A C 1
ATOM 618 O O . GLU A 1 74 ? -15.412 -0.908 15.294 1.00 81.25 74 GLU A O 1
ATOM 623 N N . ARG A 1 75 ? -15.262 -1.965 13.328 1.00 87.44 75 ARG A N 1
ATOM 624 C CA . ARG A 1 75 ? -13.898 -2.459 13.505 1.00 87.44 75 ARG A CA 1
ATOM 625 C C . ARG A 1 75 ? -13.122 -2.429 12.201 1.00 87.44 75 ARG A C 1
ATOM 627 O O . ARG A 1 75 ? -13.682 -2.626 11.124 1.00 87.44 75 ARG A O 1
ATOM 634 N N . ILE A 1 76 ? -11.806 -2.281 12.313 1.00 89.44 76 ILE A N 1
ATOM 635 C CA . ILE A 1 76 ? -10.905 -2.357 11.162 1.00 89.44 76 ILE A CA 1
ATOM 636 C C . ILE A 1 76 ? -10.937 -3.799 10.631 1.00 89.44 76 ILE A C 1
ATOM 638 O O . ILE A 1 76 ? -10.778 -4.739 11.420 1.00 89.44 76 ILE A O 1
ATOM 642 N N . PRO A 1 77 ? -11.117 -4.015 9.315 1.00 91.31 77 PRO A N 1
ATOM 643 C CA . PRO A 1 77 ? -11.112 -5.354 8.745 1.00 91.31 77 PRO A CA 1
ATOM 644 C C . PRO A 1 77 ? -9.820 -6.106 9.115 1.00 91.31 77 PRO A C 1
ATOM 646 O O . PRO A 1 77 ? -8.729 -5.619 8.804 1.00 91.31 77 PRO A O 1
ATOM 649 N N . PRO A 1 78 ? -9.891 -7.316 9.708 1.00 91.12 78 PRO A N 1
ATOM 650 C CA . PRO A 1 78 ? -8.698 -8.052 10.141 1.00 91.12 78 PRO A CA 1
ATOM 651 C C . PRO A 1 78 ? -7.690 -8.288 9.015 1.00 91.12 78 PRO A C 1
ATOM 653 O O . PRO A 1 78 ? -6.484 -8.261 9.228 1.00 91.12 78 PRO A O 1
ATOM 656 N N . ARG A 1 79 ? -8.179 -8.451 7.781 1.00 91.50 79 ARG A N 1
ATOM 657 C CA . ARG A 1 79 ? -7.336 -8.603 6.592 1.00 91.50 79 ARG A CA 1
ATOM 658 C C . ARG A 1 79 ? -6.514 -7.351 6.282 1.00 91.50 79 ARG A C 1
ATOM 660 O O . ARG A 1 79 ? -5.398 -7.480 5.790 1.00 91.50 79 ARG A O 1
ATOM 667 N N . LEU A 1 80 ? -7.053 -6.160 6.550 1.00 93.00 80 LEU A N 1
ATOM 668 C CA . LEU A 1 80 ? -6.331 -4.901 6.374 1.00 93.00 80 LEU A CA 1
ATOM 669 C C . LEU A 1 80 ? -5.251 -4.743 7.448 1.00 93.00 80 LEU A C 1
ATOM 671 O O . LEU A 1 80 ? -4.124 -4.385 7.111 1.00 93.00 80 LEU A O 1
ATOM 675 N N . ILE A 1 81 ? -5.566 -5.084 8.702 1.00 93.25 81 ILE A N 1
ATOM 676 C CA . ILE A 1 81 ? -4.586 -5.139 9.799 1.00 93.25 81 ILE A CA 1
ATOM 677 C C . ILE A 1 81 ? -3.446 -6.090 9.425 1.00 93.25 81 ILE A C 1
ATOM 679 O O . ILE A 1 81 ? -2.278 -5.711 9.461 1.00 93.25 81 ILE A O 1
ATOM 683 N N . ASP A 1 82 ? -3.776 -7.307 8.995 1.00 92.31 82 ASP A N 1
ATOM 684 C CA . ASP A 1 82 ? -2.791 -8.333 8.646 1.00 92.31 82 ASP A CA 1
ATOM 685 C C . ASP A 1 82 ? -1.899 -7.902 7.498 1.00 92.31 82 ASP A C 1
ATOM 687 O O . ASP A 1 82 ? -0.689 -8.116 7.538 1.00 92.31 82 ASP A O 1
ATOM 691 N N . PHE A 1 83 ? -2.485 -7.237 6.507 1.00 93.69 83 PHE A N 1
ATOM 692 C CA . PHE A 1 83 ? -1.737 -6.680 5.398 1.00 93.69 83 PHE A CA 1
ATOM 693 C C . PHE A 1 83 ? -0.686 -5.662 5.868 1.00 93.69 83 PHE A C 1
ATOM 695 O O . PHE A 1 83 ? 0.490 -5.799 5.531 1.00 93.69 83 PHE A O 1
ATOM 702 N N . HIS A 1 84 ? -1.066 -4.713 6.727 1.00 94.31 84 HIS A N 1
ATOM 703 C CA . HIS A 1 84 ? -0.128 -3.751 7.313 1.00 94.31 84 HIS A CA 1
ATOM 704 C C . HIS A 1 84 ? 0.923 -4.426 8.201 1.00 94.31 84 HIS A C 1
ATOM 706 O O . HIS A 1 84 ? 2.106 -4.097 8.122 1.00 94.31 84 HIS A O 1
ATOM 712 N N . PHE A 1 85 ? 0.532 -5.401 9.025 1.00 92.94 85 PHE A N 1
ATOM 713 C CA . PHE A 1 85 ? 1.468 -6.121 9.887 1.00 92.94 85 PHE A CA 1
ATOM 714 C C . PHE A 1 85 ? 2.498 -6.920 9.095 1.00 92.94 85 PHE A C 1
ATOM 716 O O . PHE A 1 85 ? 3.655 -6.970 9.508 1.00 92.94 85 PHE A O 1
ATOM 723 N N . ILE A 1 86 ? 2.118 -7.538 7.975 1.00 92.06 86 ILE A N 1
ATOM 724 C CA . ILE A 1 86 ? 3.065 -8.248 7.105 1.00 92.06 86 ILE A CA 1
ATOM 725 C C . ILE A 1 86 ? 4.129 -7.274 6.589 1.00 92.06 86 ILE A C 1
ATOM 727 O O . ILE A 1 86 ? 5.321 -7.576 6.685 1.00 92.06 86 ILE A O 1
ATOM 731 N N . LEU A 1 87 ? 3.718 -6.095 6.115 1.00 93.44 87 LEU A N 1
ATOM 732 C CA . LEU A 1 87 ? 4.633 -5.049 5.653 1.00 93.44 87 LEU A CA 1
ATOM 733 C C . LEU A 1 87 ? 5.552 -4.575 6.794 1.00 93.44 87 LEU A C 1
ATOM 735 O O . LEU A 1 87 ? 6.775 -4.679 6.703 1.00 93.44 87 LEU A O 1
ATOM 739 N N . LEU A 1 88 ? 4.982 -4.182 7.936 1.00 93.44 88 LEU A N 1
ATOM 740 C CA . LEU A 1 88 ? 5.735 -3.718 9.109 1.00 93.44 88 LEU A CA 1
ATOM 741 C C . LEU A 1 88 ? 6.713 -4.767 9.657 1.00 93.44 88 LEU A C 1
ATOM 743 O O . LEU A 1 88 ? 7.829 -4.430 10.060 1.00 93.44 88 LEU A O 1
ATOM 747 N N . LYS A 1 89 ? 6.328 -6.048 9.686 1.00 90.62 89 LYS A N 1
ATOM 748 C CA . LYS A 1 89 ? 7.202 -7.142 10.136 1.00 90.62 89 LYS A CA 1
ATOM 749 C C . LYS A 1 89 ? 8.380 -7.342 9.193 1.00 90.62 89 LYS A C 1
ATOM 751 O O . LYS A 1 89 ? 9.496 -7.536 9.674 1.00 90.62 89 LYS A O 1
ATOM 756 N N . ARG A 1 90 ? 8.161 -7.232 7.880 1.00 89.19 90 ARG A N 1
ATOM 757 C CA . ARG A 1 90 ? 9.236 -7.290 6.877 1.00 89.19 90 ARG A CA 1
ATOM 758 C C . ARG A 1 90 ? 10.202 -6.105 6.983 1.00 89.19 90 ARG A C 1
ATOM 760 O O . ARG A 1 90 ? 11.384 -6.276 6.715 1.00 89.19 90 ARG A O 1
ATOM 767 N N . LEU A 1 91 ? 9.746 -4.953 7.476 1.00 89.44 91 LEU A N 1
ATOM 768 C CA . LEU A 1 91 ? 10.596 -3.803 7.828 1.00 89.44 91 LEU A CA 1
ATOM 769 C C . LEU A 1 91 ? 11.241 -3.916 9.222 1.00 89.44 91 LEU A C 1
ATOM 771 O O . LEU A 1 91 ? 11.893 -2.987 9.687 1.00 89.44 91 LEU A O 1
ATOM 775 N N . SER A 1 92 ? 11.055 -5.035 9.929 1.00 85.12 92 SER A N 1
ATOM 776 C CA . SER A 1 92 ? 11.475 -5.229 11.325 1.00 85.12 92 SER A CA 1
ATOM 777 C C . SER A 1 92 ? 10.839 -4.276 12.354 1.00 85.12 92 SER A C 1
ATOM 779 O O . SER A 1 92 ? 11.292 -4.236 13.495 1.00 85.12 92 SER A O 1
ATOM 781 N N . LEU A 1 93 ? 9.768 -3.557 12.005 1.00 85.19 93 LEU A N 1
A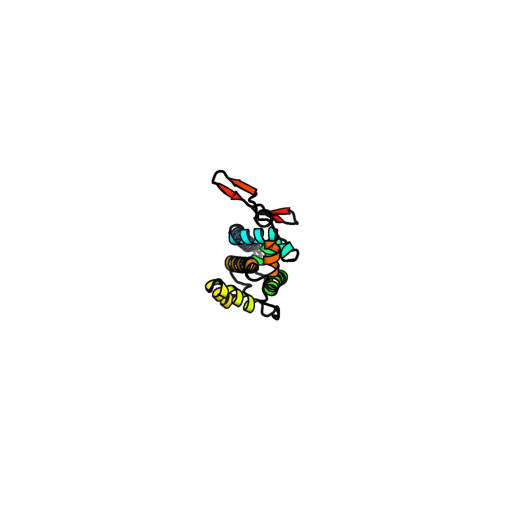TOM 782 C CA . LEU A 1 93 ? 9.125 -2.551 12.867 1.00 85.19 93 LEU A CA 1
ATOM 783 C C . LEU A 1 93 ? 8.057 -3.129 13.808 1.00 85.19 93 LEU A C 1
ATOM 785 O O . LEU A 1 93 ? 7.695 -2.486 14.789 1.00 85.19 93 LEU A O 1
ATOM 789 N N . ALA A 1 94 ? 7.580 -4.349 13.540 1.00 82.94 94 ALA A N 1
ATOM 790 C CA . ALA A 1 94 ? 6.536 -5.019 14.325 1.00 82.94 94 ALA A CA 1
ATOM 791 C C . ALA A 1 94 ? 6.895 -6.468 14.719 1.00 82.94 94 ALA A C 1
ATOM 793 O O . ALA A 1 94 ? 6.009 -7.313 14.859 1.00 82.94 94 ALA A O 1
ATOM 794 N N . LYS A 1 95 ? 8.192 -6.787 14.875 1.00 74.38 95 LYS A N 1
ATOM 795 C CA . LYS A 1 95 ? 8.680 -8.168 15.102 1.00 74.38 95 LYS A CA 1
ATOM 796 C C . LYS A 1 95 ? 8.038 -8.878 16.304 1.00 74.38 95 LYS A C 1
ATOM 798 O O . LYS A 1 95 ? 7.770 -10.067 16.198 1.00 74.38 95 LYS A O 1
ATOM 803 N N . ASN A 1 96 ? 7.712 -8.150 17.375 1.00 74.31 96 ASN A N 1
ATOM 804 C CA . ASN A 1 96 ? 7.148 -8.713 18.613 1.00 74.31 96 ASN A CA 1
ATOM 805 C C . ASN A 1 96 ? 5.816 -8.079 19.017 1.00 74.31 96 ASN A C 1
ATOM 807 O O . ASN A 1 96 ? 5.377 -8.220 20.158 1.00 74.31 96 ASN A O 1
ATOM 811 N N . THR A 1 97 ? 5.188 -7.337 18.109 1.00 84.06 97 THR A N 1
ATOM 812 C CA . THR A 1 97 ? 3.980 -6.606 18.459 1.00 84.06 97 THR A CA 1
ATOM 813 C C . THR A 1 97 ? 2.740 -7.416 18.121 1.00 84.06 97 THR A C 1
ATOM 815 O O . THR A 1 97 ? 2.624 -7.996 17.038 1.00 84.06 97 THR A O 1
ATOM 818 N N . GLN A 1 98 ? 1.822 -7.457 19.080 1.00 84.12 98 GLN A N 1
ATOM 819 C CA . GLN A 1 98 ? 0.520 -8.081 18.937 1.00 84.12 98 GLN A CA 1
ATOM 820 C C . GLN A 1 98 ? -0.455 -7.155 18.182 1.00 84.12 98 GLN A C 1
ATOM 822 O O . GLN A 1 98 ? -0.212 -5.955 18.028 1.00 84.12 98 GLN A O 1
ATOM 827 N N . ARG A 1 99 ? -1.534 -7.742 17.645 1.00 83.31 99 ARG A N 1
ATOM 828 C CA . ARG A 1 99 ? -2.511 -7.046 16.782 1.00 83.31 99 ARG A CA 1
ATOM 829 C C . ARG A 1 99 ? -3.351 -6.009 17.534 1.00 83.31 99 ARG A C 1
ATOM 831 O O . ARG A 1 99 ? -3.806 -5.051 16.927 1.00 83.31 99 ARG A O 1
ATOM 838 N N . ASP A 1 100 ? -3.523 -6.197 18.835 1.00 84.56 100 ASP A N 1
ATOM 839 C CA . ASP A 1 100 ? -4.157 -5.267 19.779 1.00 84.56 100 ASP A CA 1
ATOM 840 C C . ASP A 1 100 ? -3.481 -3.886 19.807 1.00 84.56 1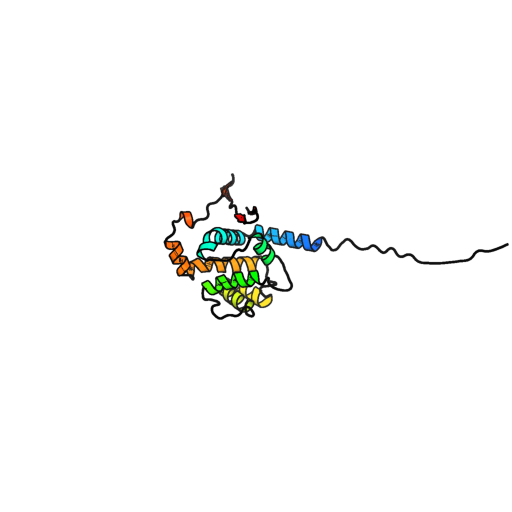00 ASP A C 1
ATOM 842 O O . ASP A 1 100 ? -4.142 -2.879 20.034 1.00 84.56 100 ASP A O 1
ATOM 846 N N . LYS A 1 101 ? -2.178 -3.811 19.510 1.00 90.25 101 LYS A N 1
ATOM 847 C CA . LYS A 1 101 ? -1.415 -2.553 19.463 1.00 90.25 101 LYS A CA 1
ATOM 848 C C . LYS A 1 101 ? -1.316 -1.945 18.062 1.00 90.25 101 LYS A C 1
ATOM 850 O O . LYS A 1 101 ? -0.415 -1.142 17.824 1.00 90.25 101 LYS A O 1
ATOM 855 N N . PHE A 1 102 ? -2.196 -2.330 17.136 1.00 92.62 102 PHE A N 1
ATOM 856 C CA . PHE A 1 102 ? -2.161 -1.876 15.742 1.00 92.62 102 PHE A CA 1
ATOM 857 C C . PHE A 1 102 ? -2.062 -0.351 15.618 1.00 92.62 102 PHE A C 1
ATOM 859 O O . PHE A 1 102 ? -1.098 0.140 15.030 1.00 92.62 102 PHE A O 1
ATOM 866 N N . ASP A 1 103 ? -2.988 0.379 16.244 1.00 92.56 103 ASP A N 1
ATOM 867 C CA . ASP A 1 103 ? -3.035 1.842 16.169 1.00 92.56 103 ASP A CA 1
ATOM 868 C C . ASP A 1 103 ? -1.740 2.471 16.690 1.00 92.56 103 ASP A C 1
ATOM 870 O O . ASP A 1 103 ? -1.130 3.285 16.008 1.00 92.56 103 ASP A O 1
ATOM 874 N N . SER A 1 104 ? -1.223 2.008 17.832 1.00 93.06 104 SER A N 1
ATOM 875 C CA . SER A 1 104 ? 0.031 2.525 18.394 1.00 93.06 104 SER A CA 1
ATOM 876 C C . SER A 1 104 ? 1.231 2.346 17.452 1.00 93.06 104 SER A C 1
ATOM 878 O O . SER A 1 104 ? 2.047 3.260 17.305 1.00 93.06 104 SER A O 1
ATOM 880 N N . ILE A 1 105 ? 1.356 1.189 16.790 1.00 95.00 105 ILE A N 1
ATOM 881 C CA . ILE A 1 105 ? 2.459 0.949 15.844 1.00 95.00 105 ILE A CA 1
ATOM 882 C C . ILE A 1 105 ? 2.299 1.815 14.602 1.00 95.00 105 ILE A C 1
ATOM 884 O O . ILE A 1 105 ? 3.288 2.371 14.126 1.00 95.00 105 ILE A O 1
ATOM 888 N N . ILE A 1 106 ? 1.084 1.900 14.061 1.00 95.25 106 ILE A N 1
ATOM 889 C CA . ILE A 1 106 ? 0.816 2.654 12.839 1.00 95.25 106 ILE A CA 1
ATOM 890 C C . ILE A 1 106 ? 1.025 4.145 13.075 1.00 95.25 106 ILE A C 1
ATOM 892 O O . ILE A 1 106 ? 1.712 4.773 12.278 1.00 95.25 106 ILE A O 1
ATOM 896 N N . THR A 1 107 ? 0.561 4.689 14.197 1.00 95.75 107 THR A N 1
ATOM 897 C CA . THR A 1 107 ? 0.832 6.076 14.593 1.00 95.75 107 THR A CA 1
ATOM 898 C C . THR A 1 107 ? 2.330 6.333 14.737 1.00 95.75 107 THR A C 1
ATOM 900 O O . THR A 1 107 ? 2.852 7.307 14.198 1.00 95.75 107 THR A O 1
ATOM 903 N N . ARG A 1 108 ? 3.069 5.421 15.389 1.00 94.50 108 ARG A N 1
ATOM 904 C CA . ARG A 1 108 ? 4.535 5.521 15.503 1.00 94.50 108 ARG A CA 1
ATOM 905 C C . ARG A 1 108 ? 5.245 5.426 14.151 1.00 94.50 108 ARG A C 1
ATOM 907 O O . ARG A 1 108 ? 6.346 5.950 13.996 1.00 94.50 108 ARG A O 1
ATOM 914 N N . PHE A 1 109 ? 4.685 4.684 13.205 1.00 95.50 109 PHE A N 1
ATOM 915 C CA . PHE A 1 109 ? 5.210 4.621 11.849 1.00 95.50 109 PHE A CA 1
ATOM 916 C C . PHE A 1 109 ? 4.924 5.927 11.102 1.00 95.50 109 PHE A C 1
ATOM 918 O O . PHE A 1 109 ? 5.851 6.501 10.535 1.00 95.50 109 PHE A O 1
ATOM 925 N N . ALA A 1 110 ? 3.684 6.420 11.159 1.00 95.69 110 ALA A N 1
ATOM 926 C CA . ALA A 1 110 ? 3.252 7.659 10.522 1.00 95.69 110 ALA A CA 1
ATOM 927 C C . ALA A 1 110 ? 4.102 8.857 10.970 1.00 95.69 110 ALA A C 1
ATOM 929 O O . ALA A 1 110 ? 4.555 9.619 10.120 1.00 95.69 110 ALA A O 1
ATOM 930 N N . SER A 1 111 ? 4.450 8.938 12.261 1.00 95.31 111 SER A N 1
ATOM 931 C CA . SER A 1 111 ? 5.252 10.043 12.811 1.00 95.31 111 SER A CA 1
ATOM 932 C C . SER A 1 111 ? 6.671 10.148 12.248 1.00 95.31 111 SER A C 1
ATOM 934 O O . SER A 1 111 ? 7.330 11.167 12.433 1.00 95.31 111 SER A O 1
ATOM 936 N N . ARG A 1 112 ? 7.163 9.114 11.551 1.00 94.12 112 ARG A N 1
ATOM 937 C CA . ARG A 1 112 ? 8.454 9.158 10.846 1.00 94.12 112 ARG A CA 1
ATOM 938 C C . ARG A 1 112 ? 8.386 9.895 9.511 1.00 94.12 112 ARG A C 1
ATOM 940 O O . ARG A 1 112 ? 9.435 10.276 9.003 1.00 94.12 112 ARG A O 1
ATOM 947 N N . PHE A 1 113 ? 7.192 10.033 8.938 1.00 93.88 113 PHE A N 1
ATOM 948 C CA . PHE A 1 113 ? 6.970 10.623 7.618 1.00 93.88 113 PHE A CA 1
ATOM 949 C C . PHE A 1 113 ? 6.244 11.959 7.717 1.00 93.88 113 PHE A C 1
ATOM 951 O O . PHE A 1 113 ? 6.684 12.928 7.109 1.00 93.88 113 PHE A O 1
ATOM 958 N N . ASP A 1 114 ? 5.158 12.007 8.488 1.00 93.69 114 ASP A N 1
ATOM 959 C CA . ASP A 1 114 ? 4.369 13.215 8.697 1.00 93.69 114 ASP A CA 1
ATOM 960 C C . ASP A 1 114 ? 3.811 13.238 10.125 1.00 93.69 114 ASP A C 1
ATOM 962 O O . ASP A 1 114 ? 3.130 12.309 10.571 1.00 93.69 114 ASP A O 1
ATOM 966 N N . LEU A 1 115 ? 4.119 14.313 10.852 1.00 94.50 115 LEU A N 1
ATOM 967 C CA . LEU A 1 115 ? 3.620 14.529 12.207 1.00 94.50 115 LEU A CA 1
ATOM 968 C C . LEU A 1 115 ? 2.115 14.816 12.208 1.00 94.50 115 LEU A C 1
ATOM 970 O O . LEU A 1 115 ? 1.427 14.344 13.106 1.00 94.50 115 LEU A O 1
ATOM 974 N N . ASN A 1 116 ? 1.581 15.482 11.178 1.00 95.38 116 ASN A N 1
ATOM 975 C CA . ASN A 1 116 ? 0.149 15.783 11.095 1.00 95.38 116 ASN A CA 1
ATOM 976 C C . ASN A 1 116 ? -0.685 14.501 10.977 1.00 95.38 116 ASN A C 1
ATOM 978 O O . ASN A 1 116 ? -1.701 14.352 11.654 1.00 95.38 116 ASN A O 1
ATOM 982 N N . ASP A 1 117 ? -0.231 13.549 10.155 1.00 94.56 117 ASP A N 1
ATOM 983 C CA . ASP A 1 117 ? -0.884 12.245 10.010 1.00 94.56 117 ASP A CA 1
ATOM 984 C C . ASP A 1 117 ? -0.830 11.445 11.323 1.00 94.56 117 ASP A C 1
ATOM 986 O O . ASP A 1 117 ? -1.794 10.767 11.686 1.00 94.56 117 ASP A O 1
ATOM 990 N N . ALA A 1 118 ? 0.274 11.543 12.067 1.00 95.38 118 ALA A N 1
ATOM 991 C CA . ALA A 1 118 ? 0.419 10.892 13.366 1.00 95.38 118 ALA A CA 1
ATOM 992 C C . ALA A 1 118 ? -0.469 11.520 14.450 1.00 95.38 118 ALA A C 1
ATOM 994 O O . ALA A 1 118 ? -1.097 10.796 15.227 1.00 95.38 118 ALA A O 1
ATOM 995 N N . ASP A 1 119 ? -0.562 12.845 14.492 1.00 94.88 119 ASP A N 1
ATOM 996 C CA . ASP A 1 119 ? -1.409 13.569 15.440 1.00 94.88 119 ASP A CA 1
ATOM 997 C C . ASP A 1 119 ? -2.892 13.309 15.153 1.00 94.88 119 ASP A C 1
ATOM 999 O O . ASP A 1 119 ? -3.673 13.030 16.073 1.00 94.88 119 ASP A O 1
ATOM 1003 N N . HIS A 1 120 ? -3.267 13.282 13.868 1.00 95.00 120 HIS A N 1
ATOM 1004 C CA . HIS A 1 120 ? -4.603 12.883 13.439 1.00 95.00 120 HIS A CA 1
ATOM 1005 C C . HIS A 1 120 ? -4.928 11.467 13.925 1.00 95.00 120 HIS A C 1
ATOM 1007 O O . HIS A 1 120 ? -5.940 11.273 14.594 1.00 95.00 120 HIS A O 1
ATOM 1013 N N . LEU A 1 121 ? -4.044 10.493 13.684 1.00 95.06 121 LEU A N 1
ATOM 1014 C CA . LEU A 1 121 ? -4.234 9.118 14.153 1.00 95.06 121 LEU A CA 1
ATOM 1015 C C . LEU A 1 121 ? -4.258 8.976 15.674 1.00 95.06 121 LEU A C 1
ATOM 1017 O O . LEU A 1 121 ? -4.953 8.105 16.187 1.00 95.06 121 LEU A O 1
ATOM 1021 N N . THR A 1 122 ? -3.502 9.793 16.402 1.00 95.00 122 THR A N 1
ATOM 1022 C CA . THR A 1 122 ? -3.519 9.779 17.872 1.00 95.00 122 THR A CA 1
ATOM 1023 C C . THR A 1 122 ? -4.884 10.208 18.402 1.00 95.00 122 THR A C 1
ATOM 1025 O O . THR A 1 122 ? -5.347 9.680 19.410 1.00 95.00 122 THR A O 1
ATOM 1028 N N . THR A 1 123 ? -5.542 11.131 17.698 1.00 93.69 123 THR A N 1
ATOM 1029 C CA . THR A 1 123 ? -6.860 11.652 18.071 1.00 93.69 123 THR A CA 1
ATOM 1030 C C . THR A 1 123 ? -8.000 10.742 17.612 1.00 93.69 123 THR A C 1
ATOM 1032 O O . THR A 1 123 ? -8.908 10.459 18.388 1.00 93.69 123 THR A O 1
ATOM 1035 N N . THR A 1 124 ? -7.981 10.293 16.354 1.00 92.75 124 THR A N 1
ATOM 1036 C CA . THR A 1 124 ? -9.111 9.585 15.724 1.00 92.75 124 THR A CA 1
ATOM 1037 C C . THR A 1 124 ? -8.957 8.063 15.706 1.00 92.75 124 THR A C 1
ATOM 1039 O O . THR A 1 124 ? -9.953 7.345 15.610 1.00 92.75 124 THR A O 1
ATOM 1042 N N . GLY A 1 125 ? -7.729 7.551 15.810 1.00 92.44 125 GLY A N 1
ATOM 1043 C CA . GLY A 1 125 ? -7.408 6.146 15.565 1.00 92.44 125 GLY A CA 1
ATOM 1044 C C . GLY A 1 125 ? -7.456 5.782 14.077 1.00 92.44 125 GLY A C 1
ATOM 1045 O O . GLY A 1 125 ? -8.025 6.489 13.242 1.00 92.44 125 GLY A O 1
ATOM 1046 N N . TYR A 1 126 ? -6.881 4.634 13.708 1.00 93.44 126 TYR A N 1
ATOM 1047 C CA . TYR A 1 126 ? -6.804 4.253 12.291 1.00 93.44 126 TYR A CA 1
ATOM 1048 C C . TYR A 1 126 ? -8.180 3.968 11.686 1.00 93.44 126 TYR A C 1
ATOM 1050 O O . TYR A 1 126 ? -8.395 4.207 10.501 1.00 93.44 126 TYR A O 1
ATOM 1058 N N . LEU A 1 127 ? -9.130 3.469 12.481 1.00 92.00 127 LEU A N 1
ATOM 1059 C CA . LEU A 1 127 ? -10.473 3.145 12.001 1.00 92.00 127 LEU A CA 1
ATOM 1060 C C . LEU A 1 127 ? -11.187 4.371 11.421 1.00 92.00 127 LEU A C 1
ATOM 1062 O O . LEU A 1 127 ? -11.697 4.307 10.300 1.00 92.00 127 LEU A O 1
ATOM 1066 N N . GLN A 1 128 ? -11.194 5.470 12.176 1.00 90.75 128 GLN A N 1
ATOM 1067 C CA . GLN A 1 128 ? -11.946 6.680 11.843 1.00 90.75 128 GLN A CA 1
ATOM 1068 C C . GLN A 1 128 ? -11.131 7.694 11.032 1.00 90.75 128 GLN A C 1
ATOM 1070 O O . GLN A 1 128 ? -11.697 8.663 10.532 1.00 90.75 128 GLN A O 1
ATOM 1075 N N . ALA A 1 129 ? -9.829 7.455 10.852 1.00 92.25 129 ALA A N 1
ATOM 1076 C CA . ALA A 1 129 ? -8.972 8.319 10.057 1.00 92.25 129 ALA A CA 1
ATOM 1077 C C . ALA A 1 129 ? -9.497 8.527 8.630 1.00 92.25 129 ALA A C 1
ATOM 1079 O O . ALA A 1 129 ? -10.081 7.623 8.011 1.00 92.25 129 ALA A O 1
ATOM 1080 N N . GLU A 1 130 ? -9.237 9.721 8.101 1.00 91.50 130 GLU A N 1
ATOM 1081 C CA . GLU A 1 130 ? -9.574 10.072 6.728 1.00 91.50 130 GLU A CA 1
ATOM 1082 C C . GLU A 1 130 ? -8.925 9.115 5.725 1.00 91.50 130 GLU A C 1
ATOM 1084 O O . GLU A 1 130 ? -7.808 8.621 5.916 1.00 91.50 130 GLU A O 1
ATOM 1089 N N . ILE A 1 131 ? -9.615 8.883 4.607 1.00 92.38 131 ILE A N 1
ATOM 1090 C CA . ILE A 1 131 ? -9.128 7.971 3.571 1.00 92.38 131 ILE A CA 1
ATOM 1091 C C . ILE A 1 131 ? -7.761 8.402 3.029 1.00 92.38 131 ILE A C 1
ATOM 1093 O O . ILE A 1 131 ? -6.876 7.566 2.876 1.00 92.38 131 ILE A O 1
ATOM 1097 N N . ASN A 1 132 ? -7.545 9.707 2.864 1.00 92.88 132 ASN A N 1
ATOM 1098 C CA . ASN A 1 132 ? -6.285 10.264 2.377 1.00 92.88 132 ASN A CA 1
ATOM 1099 C C . ASN A 1 132 ? -5.126 9.976 3.344 1.00 92.88 132 ASN A C 1
ATOM 1101 O O . ASN A 1 132 ? -4.036 9.616 2.905 1.00 92.88 132 ASN A O 1
ATOM 1105 N N . VAL A 1 133 ? -5.366 10.051 4.660 1.00 94.75 133 VAL A N 1
ATOM 1106 C CA . VAL A 1 133 ? -4.376 9.693 5.692 1.00 94.75 133 VAL A CA 1
ATOM 1107 C C . VAL A 1 133 ? -4.040 8.201 5.599 1.00 94.75 133 VAL A C 1
ATOM 1109 O O . VAL A 1 133 ? -2.869 7.823 5.531 1.00 94.75 133 VAL A O 1
ATOM 1112 N N . LYS A 1 134 ? -5.057 7.331 5.507 1.00 95.12 134 LYS A N 1
ATOM 1113 C CA . LYS A 1 134 ? -4.867 5.875 5.357 1.00 95.12 134 LYS A CA 1
ATOM 1114 C C . LYS A 1 134 ? -4.057 5.530 4.103 1.00 95.12 134 LYS A C 1
ATOM 1116 O O . LYS A 1 134 ? -3.151 4.698 4.178 1.00 95.12 134 LYS A O 1
ATOM 1121 N N . ILE A 1 135 ? -4.361 6.171 2.970 1.00 95.75 135 ILE A N 1
ATOM 1122 C CA . ILE A 1 135 ? -3.646 5.992 1.699 1.00 95.75 135 ILE A CA 1
ATOM 1123 C C . ILE A 1 135 ? -2.193 6.447 1.848 1.00 95.75 135 ILE A C 1
ATOM 1125 O O . ILE A 1 135 ? -1.295 5.671 1.527 1.00 95.75 135 ILE A O 1
ATOM 1129 N N . ARG A 1 136 ? -1.934 7.659 2.359 1.00 96.38 136 ARG A N 1
ATOM 1130 C CA . ARG A 1 136 ? -0.566 8.181 2.534 1.00 96.38 136 ARG A CA 1
ATOM 1131 C C . ARG A 1 136 ? 0.289 7.272 3.405 1.00 96.38 136 ARG A C 1
ATOM 1133 O O . ARG A 1 136 ? 1.415 6.946 3.034 1.00 96.38 136 ARG A O 1
ATOM 1140 N N . ILE A 1 137 ? -0.255 6.797 4.521 1.00 96.50 137 ILE A N 1
ATOM 1141 C CA . ILE A 1 137 ? 0.446 5.875 5.418 1.00 96.50 137 ILE A CA 1
ATOM 1142 C C . ILE A 1 137 ? 0.762 4.562 4.710 1.00 96.50 137 ILE A C 1
ATOM 1144 O O . ILE A 1 137 ? 1.897 4.090 4.779 1.00 96.50 137 ILE A O 1
ATOM 1148 N N . LEU A 1 138 ? -0.212 3.975 4.009 1.00 96.69 138 LEU A N 1
ATOM 1149 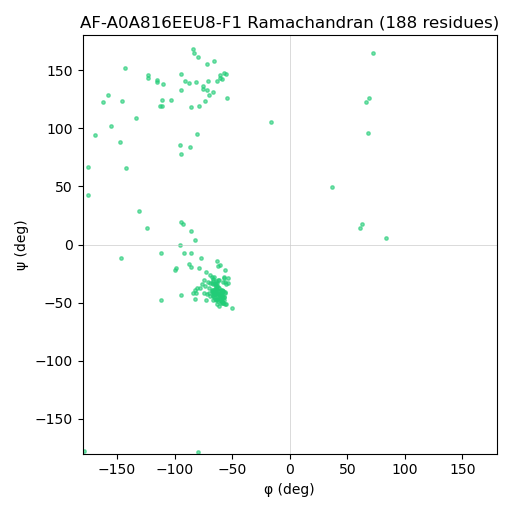C CA . LEU A 1 138 ? 0.003 2.729 3.280 1.00 96.69 138 LEU A CA 1
ATOM 1150 C C . LEU A 1 138 ? 1.044 2.903 2.164 1.00 96.69 138 LEU A C 1
ATOM 1152 O O . LEU A 1 138 ? 1.932 2.067 2.014 1.00 96.69 138 LEU A O 1
ATOM 1156 N N . LYS A 1 139 ? 0.980 4.011 1.425 1.00 96.81 139 LYS A N 1
ATOM 1157 C CA . LYS A 1 139 ? 1.947 4.401 0.392 1.00 96.81 139 LYS A CA 1
ATOM 1158 C C . LYS A 1 139 ? 3.359 4.505 0.974 1.00 96.81 139 LYS A C 1
ATOM 1160 O O . LYS A 1 139 ? 4.271 3.851 0.475 1.00 96.81 139 LYS A O 1
ATOM 1165 N N . ASN A 1 140 ? 3.530 5.233 2.078 1.00 96.69 140 ASN A N 1
ATOM 1166 C CA . ASN A 1 140 ? 4.817 5.369 2.770 1.00 96.69 140 ASN A CA 1
ATOM 1167 C C . ASN A 1 140 ? 5.333 4.021 3.297 1.00 96.69 140 ASN A C 1
ATOM 1169 O O . ASN A 1 140 ? 6.532 3.748 3.249 1.00 96.69 140 ASN A O 1
ATOM 1173 N N . LEU A 1 141 ? 4.439 3.151 3.773 1.00 95.94 141 LEU A N 1
ATOM 1174 C CA . LEU A 1 141 ? 4.789 1.811 4.244 1.00 95.94 141 LEU A CA 1
ATOM 1175 C C . LEU A 1 141 ? 5.315 0.923 3.115 1.00 95.94 141 LEU A C 1
ATOM 1177 O O . LEU A 1 141 ? 6.300 0.211 3.309 1.00 95.94 141 LEU A O 1
ATOM 1181 N N . LEU A 1 142 ? 4.695 0.989 1.937 1.00 95.50 142 LEU A N 1
ATOM 1182 C CA . LEU A 1 142 ? 5.164 0.279 0.749 1.00 95.50 142 LEU A CA 1
ATOM 1183 C C . LEU A 1 142 ? 6.513 0.832 0.275 1.00 95.50 142 LEU A C 1
ATOM 1185 O O . LEU A 1 142 ? 7.447 0.057 0.081 1.00 95.50 142 LEU A O 1
ATOM 1189 N N . GLU A 1 143 ? 6.652 2.154 0.170 1.00 94.44 143 GLU A N 1
ATOM 1190 C CA . GLU A 1 143 ? 7.907 2.794 -0.247 1.00 94.44 143 GLU A CA 1
ATOM 1191 C C . GLU A 1 143 ? 9.069 2.497 0.706 1.00 94.44 143 GLU A C 1
ATOM 1193 O O . GLU A 1 143 ? 10.173 2.208 0.252 1.00 94.44 143 GLU A O 1
ATOM 1198 N N . SER A 1 144 ? 8.808 2.432 2.014 1.00 95.25 144 SER A N 1
ATOM 1199 C CA . SER A 1 144 ? 9.818 2.092 3.029 1.00 95.25 144 SER A CA 1
ATOM 1200 C C . SER A 1 144 ? 10.515 0.751 2.780 1.00 95.25 144 SER A C 1
ATOM 1202 O O . SER A 1 144 ? 11.606 0.516 3.304 1.00 95.25 144 SER A O 1
ATOM 1204 N N . HIS A 1 145 ? 9.909 -0.161 2.011 1.00 93.75 145 HIS A N 1
ATOM 1205 C CA . HIS A 1 145 ? 10.564 -1.413 1.643 1.00 93.75 145 HIS A CA 1
ATOM 1206 C C . HIS A 1 145 ? 11.773 -1.208 0.735 1.00 93.75 145 HIS A C 1
ATOM 1208 O O . HIS A 1 145 ? 12.700 -2.007 0.843 1.00 93.75 145 HIS A O 1
ATOM 1214 N N . PHE A 1 146 ? 11.808 -0.169 -0.103 1.00 92.00 146 PHE A N 1
ATOM 1215 C CA . PHE A 1 146 ? 12.973 0.108 -0.946 1.00 92.00 146 PHE A CA 1
ATOM 1216 C C . PHE A 1 146 ? 14.218 0.438 -0.114 1.00 92.00 146 PHE A C 1
ATOM 1218 O O . PHE A 1 146 ? 15.312 -0.004 -0.469 1.00 92.00 146 PHE A O 1
ATOM 1225 N N . ASP A 1 147 ? 14.033 1.123 1.016 1.00 91.44 147 ASP A N 1
ATOM 1226 C CA . ASP A 1 147 ? 15.136 1.602 1.852 1.00 91.44 147 ASP A CA 1
ATOM 1227 C C . ASP A 1 147 ? 15.491 0.635 2.988 1.00 91.44 147 ASP A C 1
ATOM 1229 O O . ASP A 1 147 ? 16.662 0.379 3.267 1.00 91.44 147 ASP A O 1
ATOM 1233 N N . LEU A 1 148 ? 14.483 0.089 3.676 1.00 91.44 148 LEU A N 1
ATOM 1234 C CA . LEU A 1 148 ? 14.694 -0.631 4.936 1.00 91.44 148 LEU A CA 1
ATOM 1235 C C . LEU A 1 148 ? 14.728 -2.156 4.772 1.00 91.44 148 LEU A C 1
ATOM 1237 O O . LEU A 1 148 ? 15.244 -2.857 5.645 1.00 91.44 148 LEU A O 1
ATOM 1241 N N . ASN A 1 149 ? 14.177 -2.705 3.685 1.00 91.56 149 ASN A N 1
ATOM 1242 C CA . ASN A 1 149 ? 14.157 -4.149 3.462 1.00 91.56 149 ASN A CA 1
ATOM 1243 C C . ASN A 1 149 ? 15.332 -4.581 2.576 1.00 91.56 149 ASN A C 1
ATOM 1245 O O . ASN A 1 149 ? 15.182 -4.785 1.376 1.00 91.56 149 ASN A O 1
ATOM 1249 N N . GLN A 1 150 ? 16.490 -4.820 3.194 1.00 89.00 150 GLN A N 1
ATOM 1250 C CA . GLN A 1 150 ? 17.715 -5.213 2.483 1.00 89.00 150 GLN A CA 1
ATOM 1251 C C . GLN A 1 150 ? 17.548 -6.441 1.575 1.00 89.00 150 GLN A C 1
ATOM 1253 O O . GLN A 1 150 ? 18.199 -6.526 0.538 1.00 89.00 150 GLN A O 1
ATOM 1258 N N . THR A 1 151 ? 16.694 -7.400 1.949 1.00 89.00 151 THR A N 1
ATOM 1259 C CA . THR A 1 151 ? 16.444 -8.589 1.115 1.00 89.00 151 THR A CA 1
ATOM 1260 C C . THR A 1 151 ? 15.735 -8.186 -0.173 1.00 89.00 151 THR A C 1
ATOM 1262 O O . THR A 1 151 ? 16.143 -8.592 -1.255 1.00 89.00 151 THR A O 1
ATOM 1265 N N . PHE A 1 152 ? 14.724 -7.325 -0.057 1.00 90.19 152 PHE A N 1
ATOM 1266 C CA . PHE A 1 152 ? 13.999 -6.776 -1.196 1.00 90.19 152 PHE A CA 1
ATOM 1267 C C . PHE A 1 152 ? 14.906 -5.931 -2.092 1.00 90.19 152 PHE A C 1
ATOM 1269 O O . PHE A 1 152 ? 14.940 -6.155 -3.298 1.00 90.19 152 PHE A O 1
ATOM 1276 N N . THR A 1 153 ? 15.704 -5.030 -1.514 1.00 89.00 153 THR A N 1
ATOM 1277 C CA . THR A 1 153 ? 16.637 -4.185 -2.272 1.00 89.00 153 THR A CA 1
ATOM 1278 C C . THR A 1 153 ? 17.667 -5.019 -3.037 1.00 89.00 153 THR A C 1
ATOM 1280 O O . THR A 1 153 ? 17.937 -4.731 -4.199 1.00 89.00 153 THR A O 1
ATOM 1283 N N . LYS A 1 154 ? 18.192 -6.100 -2.440 1.00 90.69 154 LYS A N 1
ATOM 1284 C CA . LYS A 1 154 ? 19.091 -7.040 -3.132 1.00 90.69 154 LYS A CA 1
ATOM 1285 C C . LYS A 1 154 ? 18.403 -7.718 -4.316 1.00 90.69 154 LYS A C 1
ATOM 1287 O O . LYS A 1 154 ? 18.937 -7.687 -5.415 1.00 90.69 154 LYS A O 1
ATOM 1292 N N . THR A 1 155 ? 17.193 -8.248 -4.126 1.00 90.38 155 THR A N 1
ATOM 1293 C CA . THR A 1 155 ? 16.431 -8.869 -5.223 1.00 90.38 155 THR A CA 1
ATOM 1294 C C . THR A 1 155 ? 16.094 -7.882 -6.344 1.00 90.38 155 THR A C 1
ATOM 1296 O O . THR A 1 155 ? 15.985 -8.282 -7.501 1.00 90.38 155 THR A O 1
ATOM 1299 N N . LEU A 1 156 ? 15.916 -6.597 -6.027 1.00 89.81 156 LEU A N 1
ATOM 1300 C CA . LEU A 1 156 ? 15.726 -5.559 -7.038 1.00 89.81 156 LEU A CA 1
ATOM 1301 C C . LEU A 1 156 ? 17.011 -5.214 -7.788 1.00 89.81 156 LEU A C 1
ATOM 1303 O O . LEU A 1 156 ? 16.934 -4.947 -8.981 1.00 89.81 156 LEU A O 1
ATOM 1307 N N . ALA A 1 157 ? 18.170 -5.229 -7.129 1.00 89.06 157 ALA A N 1
ATOM 1308 C CA . ALA A 1 157 ? 19.450 -4.944 -7.776 1.00 89.06 157 ALA A CA 1
ATOM 1309 C C . ALA A 1 157 ? 19.782 -5.949 -8.895 1.00 89.06 157 ALA A C 1
ATOM 1311 O O . ALA A 1 157 ? 20.396 -5.575 -9.891 1.00 89.06 157 ALA A O 1
ATOM 1312 N N . ASP A 1 158 ? 19.313 -7.192 -8.760 1.00 90.12 158 ASP A N 1
ATOM 1313 C C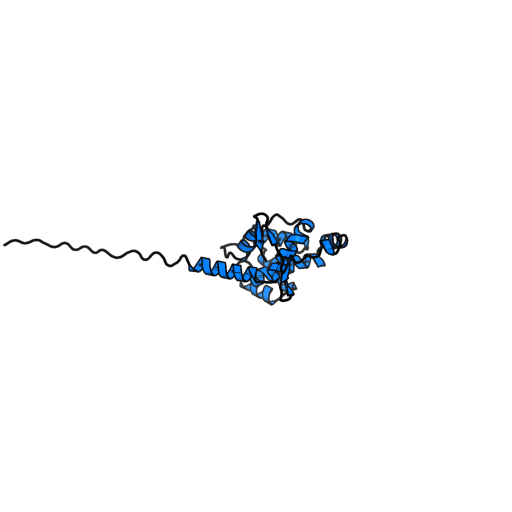A . ASP A 1 158 ? 19.486 -8.246 -9.767 1.00 90.12 158 ASP A CA 1
ATOM 1314 C C . ASP A 1 158 ? 18.533 -8.104 -10.971 1.00 90.12 158 ASP A C 1
ATOM 1316 O O . ASP A 1 158 ? 18.688 -8.793 -11.981 1.00 90.12 158 ASP A O 1
ATOM 1320 N N . LYS A 1 159 ? 17.523 -7.229 -10.882 1.00 88.94 159 LYS A N 1
ATOM 1321 C CA . LYS A 1 159 ? 16.516 -7.026 -11.928 1.00 88.94 159 LYS A CA 1
ATOM 1322 C C . LYS A 1 159 ? 16.888 -5.879 -12.854 1.00 88.94 159 LYS A C 1
ATOM 1324 O O . LYS A 1 159 ? 17.440 -4.856 -12.458 1.00 88.94 159 LYS A O 1
ATOM 1329 N N . SER A 1 160 ? 16.508 -6.013 -14.119 1.00 86.94 160 SER A N 1
ATOM 1330 C CA . SER A 1 160 ? 16.692 -4.949 -15.099 1.00 86.94 160 SER A CA 1
ATOM 1331 C C . SER A 1 160 ? 15.728 -3.782 -14.856 1.00 86.94 160 SER A C 1
ATOM 1333 O O . SER A 1 160 ? 14.612 -3.944 -14.356 1.00 86.94 160 SER A O 1
ATOM 1335 N N . ALA A 1 161 ? 16.102 -2.585 -15.316 1.00 84.31 161 ALA A N 1
ATOM 1336 C CA . ALA A 1 161 ? 15.245 -1.403 -15.200 1.00 84.31 161 ALA A CA 1
ATOM 1337 C C . ALA A 1 161 ? 13.861 -1.588 -15.855 1.00 84.31 161 ALA A C 1
ATOM 1339 O O . ALA A 1 161 ? 12.895 -0.965 -15.421 1.00 84.31 161 ALA A O 1
ATOM 1340 N N . ARG A 1 162 ? 13.750 -2.438 -16.886 1.00 82.69 162 ARG A N 1
ATOM 1341 C CA . ARG A 1 162 ? 12.475 -2.744 -17.556 1.00 82.69 162 ARG A CA 1
ATOM 1342 C C . ARG A 1 162 ? 11.544 -3.594 -16.695 1.00 82.69 162 ARG A C 1
ATOM 1344 O O . ARG A 1 162 ? 10.334 -3.444 -16.797 1.00 82.69 162 ARG A O 1
ATOM 1351 N N . GLU A 1 163 ? 12.092 -4.465 -15.854 1.00 83.12 163 GLU A N 1
ATOM 1352 C CA . GLU A 1 163 ? 11.295 -5.301 -14.951 1.00 83.12 163 GLU A CA 1
ATOM 1353 C C . GLU A 1 163 ? 10.767 -4.504 -13.756 1.00 83.12 163 GLU A C 1
ATOM 1355 O O . GLU A 1 163 ? 9.659 -4.756 -13.286 1.00 83.12 163 GLU A O 1
ATOM 1360 N N . ILE A 1 164 ? 11.547 -3.525 -13.290 1.00 84.06 164 ILE A N 1
ATOM 1361 C CA . ILE A 1 164 ? 11.218 -2.703 -12.120 1.00 84.06 164 ILE A CA 1
ATOM 1362 C C . ILE A 1 164 ? 10.256 -1.573 -12.497 1.00 84.06 164 ILE A C 1
ATOM 1364 O O . ILE A 1 164 ? 9.320 -1.275 -11.755 1.00 84.06 164 ILE A O 1
ATOM 1368 N N . LYS A 1 165 ? 10.469 -0.927 -13.650 1.00 83.00 165 LYS A N 1
ATOM 1369 C CA . LYS A 1 165 ? 9.650 0.214 -14.068 1.00 83.00 165 LYS A CA 1
ATOM 1370 C C . LYS A 1 165 ? 8.253 -0.243 -14.485 1.00 83.00 165 LYS A C 1
ATOM 1372 O O . LYS A 1 165 ? 8.082 -1.175 -15.272 1.00 83.00 165 LYS A O 1
ATOM 1377 N N . SER A 1 166 ? 7.242 0.457 -13.981 1.00 82.25 166 SER A N 1
ATOM 1378 C CA . SER A 1 166 ? 5.899 0.376 -14.547 1.00 82.25 166 SER A CA 1
ATOM 1379 C C . SER A 1 166 ? 5.842 1.165 -15.850 1.00 82.25 166 SER A C 1
ATOM 1381 O O . SER A 1 166 ? 6.367 2.276 -15.939 1.00 82.25 166 SER A O 1
ATOM 1383 N N . ILE A 1 167 ? 5.251 0.555 -16.874 1.00 83.75 167 ILE A N 1
ATOM 1384 C CA . ILE A 1 167 ? 5.130 1.129 -18.211 1.00 83.75 167 ILE A CA 1
ATOM 1385 C C . ILE A 1 167 ? 3.692 1.617 -18.339 1.00 83.75 167 ILE A C 1
ATOM 1387 O O . ILE A 1 167 ? 2.761 0.847 -18.121 1.00 83.75 167 ILE A O 1
ATOM 1391 N N . ALA A 1 168 ? 3.527 2.897 -18.666 1.00 86.38 168 ALA A N 1
ATOM 1392 C CA . ALA A 1 168 ? 2.215 3.458 -18.953 1.00 86.38 168 ALA A CA 1
ATOM 1393 C C . ALA A 1 168 ? 1.587 2.737 -20.157 1.00 86.38 168 ALA A C 1
ATOM 1395 O O . ALA A 1 168 ? 2.285 2.418 -21.121 1.00 86.38 168 ALA A O 1
ATOM 1396 N N . LEU A 1 169 ? 0.271 2.527 -20.118 1.00 87.94 169 LEU A N 1
ATOM 1397 C CA . LEU A 1 169 ? -0.495 1.971 -21.233 1.00 87.94 169 LEU A CA 1
ATOM 1398 C C . LEU A 1 169 ? -0.358 2.856 -22.481 1.00 87.94 169 LEU A C 1
ATOM 1400 O O . LEU A 1 169 ? -0.232 2.358 -23.596 1.00 87.94 169 LEU A O 1
ATOM 1404 N N . GLY A 1 170 ? -0.367 4.175 -22.287 1.00 89.12 170 GLY A N 1
ATOM 1405 C CA . GLY A 1 170 ? -0.253 5.143 -23.369 1.00 89.12 170 GLY A CA 1
ATOM 1406 C C . GLY A 1 170 ? -0.267 6.581 -22.871 1.00 89.12 170 GLY A C 1
ATOM 1407 O O . GLY A 1 170 ? -0.315 6.833 -21.665 1.00 89.12 170 GLY A O 1
ATOM 1408 N N . ARG A 1 171 ? -0.213 7.520 -23.820 1.00 91.94 171 ARG A N 1
ATOM 1409 C CA . ARG A 1 171 ? -0.366 8.959 -23.582 1.00 91.94 171 ARG A CA 1
ATOM 1410 C C . ARG A 1 171 ? -1.511 9.516 -24.416 1.00 91.94 171 ARG A C 1
ATOM 1412 O O . ARG A 1 171 ? -1.682 9.084 -25.555 1.00 91.94 171 ARG A O 1
ATOM 1419 N N . ASP A 1 172 ? -2.270 10.461 -23.874 1.00 92.75 172 ASP A N 1
ATOM 1420 C CA . ASP A 1 172 ? -3.267 11.194 -24.657 1.00 92.75 172 ASP A CA 1
ATOM 1421 C C . ASP A 1 172 ? -2.637 12.321 -25.496 1.00 92.75 172 ASP A C 1
ATOM 1423 O O . ASP A 1 172 ? -1.427 12.566 -25.482 1.00 92.75 172 ASP A O 1
ATOM 1427 N N . ARG A 1 173 ? -3.498 13.047 -26.219 1.00 94.25 173 ARG A N 1
ATOM 1428 C CA . ARG A 1 173 ? -3.125 14.224 -27.018 1.00 94.25 173 ARG A CA 1
ATOM 1429 C C . ARG A 1 173 ? -2.563 15.389 -26.195 1.00 94.25 173 ARG A C 1
ATOM 1431 O O . ARG A 1 173 ? -1.951 16.281 -26.770 1.00 94.25 173 ARG A O 1
ATOM 1438 N N . PHE A 1 174 ? -2.801 15.404 -24.886 1.00 93.75 174 PHE A N 1
ATOM 1439 C CA . PHE A 1 174 ? -2.303 16.421 -23.964 1.00 93.75 174 PHE A CA 1
ATOM 1440 C C . PHE A 1 174 ? -0.996 15.986 -23.280 1.00 93.75 174 PHE A C 1
ATOM 1442 O O . PHE A 1 174 ? -0.420 16.752 -22.511 1.00 93.75 174 PHE A O 1
ATOM 1449 N N . GLY A 1 175 ? -0.492 14.784 -23.582 1.00 89.44 175 GLY A N 1
ATOM 1450 C CA . GLY A 1 175 ? 0.732 14.229 -23.010 1.00 89.44 175 GLY A CA 1
ATOM 1451 C C . GLY A 1 175 ? 0.544 13.553 -21.649 1.00 89.44 175 GLY A C 1
ATOM 1452 O O . GLY A 1 175 ? 1.535 13.115 -21.057 1.00 89.44 175 GLY A O 1
ATOM 1453 N N . VAL A 1 176 ? -0.692 13.424 -21.161 1.00 87.94 176 VAL A N 1
ATOM 1454 C CA . VAL A 1 176 ? -1.023 12.721 -19.916 1.00 87.94 176 VAL A CA 1
ATOM 1455 C C . VAL A 1 176 ? -0.818 11.229 -20.132 1.00 87.94 176 VAL A C 1
ATOM 1457 O O . VAL A 1 176 ? -1.302 10.671 -21.111 1.00 87.94 176 VAL A O 1
ATOM 1460 N N . SER A 1 177 ? -0.066 10.585 -19.239 1.00 89.12 177 SER A N 1
ATOM 1461 C CA . SER A 1 177 ? 0.172 9.139 -19.285 1.00 89.12 177 SER A CA 1
ATOM 1462 C C . SER A 1 177 ? -0.882 8.402 -18.462 1.00 89.12 177 SER A C 1
ATOM 1464 O O . SER A 1 177 ? -1.229 8.859 -17.377 1.00 89.12 177 SER A O 1
ATOM 1466 N N . TYR A 1 178 ? -1.347 7.258 -18.959 1.00 87.50 178 TYR A N 1
ATOM 1467 C CA . TYR A 1 178 ? -2.358 6.426 -18.301 1.00 87.50 178 TYR A CA 1
ATOM 1468 C C . TYR A 1 178 ? -1.762 5.087 -17.903 1.00 87.50 178 TYR A C 1
ATOM 1470 O O . TYR A 1 178 ? -0.987 4.501 -18.664 1.00 87.50 178 TYR A O 1
ATOM 1478 N N . TRP A 1 179 ? -2.150 4.579 -16.740 1.00 89.62 179 TRP A N 1
ATOM 1479 C CA . TRP A 1 179 ? -1.773 3.249 -16.273 1.00 89.62 179 TRP A CA 1
ATOM 1480 C C . TRP A 1 179 ? -3.018 2.386 -16.178 1.00 89.62 179 TRP A C 1
ATOM 1482 O O . TRP A 1 179 ? -4.066 2.852 -15.767 1.00 89.62 179 TRP A O 1
ATOM 1492 N N . LEU A 1 180 ? -2.907 1.125 -16.583 1.00 88.81 180 LEU A N 1
ATOM 1493 C CA . LEU A 1 180 ? -4.022 0.190 -16.551 1.00 88.81 180 LEU A CA 1
ATOM 1494 C C . LEU A 1 180 ? -3.749 -0.865 -15.492 1.00 88.81 180 LEU A C 1
ATOM 1496 O O . LEU A 1 180 ? -2.798 -1.630 -15.626 1.00 88.81 180 LEU A O 1
ATOM 1500 N N . PHE A 1 181 ? -4.620 -0.952 -14.492 1.00 88.75 181 PHE A N 1
ATOM 1501 C CA . PHE A 1 181 ? -4.545 -1.988 -13.468 1.00 88.75 181 PHE A CA 1
ATOM 1502 C C . PHE A 1 181 ? -5.732 -2.934 -13.596 1.00 88.75 181 PHE A C 1
ATOM 1504 O O . PHE A 1 181 ? -6.887 -2.528 -13.444 1.00 88.75 181 PHE A O 1
ATOM 1511 N N . VAL A 1 182 ? -5.447 -4.213 -13.842 1.00 86.25 182 VAL A N 1
ATOM 1512 C CA . VAL A 1 182 ? -6.467 -5.262 -13.959 1.00 86.25 182 VAL A CA 1
ATOM 1513 C C . VAL A 1 182 ? -6.356 -6.209 -12.771 1.00 86.25 182 VAL A C 1
ATOM 1515 O O . VAL A 1 182 ? -5.301 -6.779 -12.499 1.00 86.25 182 VAL A O 1
ATOM 1518 N N . ASP A 1 183 ? -7.455 -6.374 -12.041 1.00 83.25 183 ASP A N 1
ATOM 1519 C CA . ASP A 1 183 ? -7.532 -7.316 -10.925 1.00 83.25 183 ASP A CA 1
ATOM 1520 C C . ASP A 1 183 ? -7.832 -8.740 -11.420 1.00 83.25 183 ASP A C 1
ATOM 1522 O O . ASP A 1 183 ? -8.326 -8.968 -12.521 1.00 83.25 183 ASP A O 1
ATOM 1526 N N . THR A 1 184 ? -7.609 -9.711 -10.545 1.00 78.12 184 THR A N 1
ATOM 1527 C CA . THR A 1 184 ? -7.954 -11.129 -10.708 1.00 78.12 184 THR A CA 1
ATOM 1528 C C . THR A 1 184 ? -9.418 -11.387 -11.067 1.00 78.12 184 THR A C 1
ATOM 1530 O O . THR A 1 184 ? -9.703 -12.356 -11.759 1.00 78.12 184 THR A O 1
ATOM 1533 N N . ASN A 1 185 ? -10.328 -10.508 -10.641 1.00 80.50 185 ASN A N 1
ATOM 1534 C CA . ASN A 1 185 ? -11.755 -10.569 -10.975 1.00 80.50 185 ASN A CA 1
ATOM 1535 C C . ASN A 1 185 ? -12.111 -9.742 -12.230 1.00 80.50 185 ASN A C 1
ATOM 1537 O O . ASN A 1 185 ? -13.268 -9.378 -12.409 1.00 80.50 185 ASN A O 1
ATOM 1541 N N . CYS A 1 186 ? -11.123 -9.378 -13.055 1.00 80.12 186 CYS A N 1
ATOM 1542 C CA . CYS A 1 186 ? -11.277 -8.569 -14.272 1.00 80.12 186 CYS A CA 1
ATOM 1543 C C . CYS A 1 186 ? -11.808 -7.139 -14.056 1.00 80.12 186 CYS A C 1
ATOM 1545 O O . CYS A 1 186 ? -12.224 -6.484 -15.007 1.00 80.12 186 CYS A O 1
ATOM 1547 N N . PHE A 1 187 ? -11.752 -6.618 -12.827 1.00 82.56 187 PHE A N 1
ATOM 1548 C CA . PHE A 1 187 ? -12.027 -5.204 -12.571 1.00 82.56 187 PHE A CA 1
ATOM 1549 C C . PHE A 1 187 ? -10.854 -4.335 -13.022 1.00 82.56 187 PHE A C 1
ATOM 1551 O O . PHE A 1 187 ? -9.699 -4.638 -12.710 1.00 82.56 187 PHE A O 1
ATOM 1558 N N . VAL A 1 188 ? -11.170 -3.230 -13.690 1.00 85.31 188 VAL A N 1
ATOM 1559 C CA . VAL A 1 188 ? -10.201 -2.330 -14.320 1.00 85.31 188 VAL A CA 1
ATOM 1560 C C . VAL A 1 188 ? -10.126 -1.003 -13.561 1.00 85.31 188 VAL A C 1
ATOM 1562 O O . VAL A 1 188 ? -11.161 -0.468 -13.170 1.00 85.31 188 VAL A O 1
ATOM 1565 N N . ARG A 1 189 ? -8.910 -0.475 -13.366 1.00 86.00 189 ARG A N 1
ATOM 1566 C CA . ARG A 1 189 ? -8.640 0.918 -12.965 1.00 86.00 189 ARG A CA 1
ATOM 1567 C C . ARG A 1 189 ? -7.734 1.583 -13.997 1.00 86.00 189 ARG A C 1
ATOM 1569 O O . ARG A 1 189 ? -6.879 0.902 -14.571 1.00 86.00 189 ARG A O 1
ATOM 1576 N N . LEU A 1 190 ? -7.952 2.876 -14.208 1.00 80.06 190 LEU A N 1
ATOM 1577 C CA . LEU A 1 190 ? -7.245 3.742 -15.151 1.00 80.06 190 LEU A CA 1
ATOM 1578 C C . LEU A 1 190 ? -6.695 4.973 -14.432 1.00 80.06 190 LEU A C 1
ATOM 1580 O O . LEU A 1 190 ? -7.354 5.377 -13.449 1.00 80.06 190 LEU A O 1
#